Protein AF-A0A0A9X816-F1 (afdb_monomer_lite)

pLDDT: mean 76.72, std 14.73, range [33.53, 92.75]

Secondary structure (DSSP, 8-state):
-GGGGHHHHHHHHHHHHHHH---HHHHHHHHHHHHHHHHHHHTTSPPPHHHHHHTT-HHHHHHHHHHHHHHTT-PPPTTHHHHHHHHHHHHHHH-----TTHHHHSHHHHHHHHHHHHHHHHHHHHHHHHHHHHTTSSS-HHHHHHHHHHHHHHHHHHHHHHHHHH-SHHHHHHHHHHHHHHHHHGGGS---S----TT----TTHHHHHHHHTTSPP----

Structure (mmCIF, N/CA/C/O backbone):
data_AF-A0A0A9X816-F1
#
_entry.id   AF-A0A0A9X816-F1
#
loop_
_atom_site.group_PDB
_atom_site.id
_atom_site.type_symbol
_atom_site.label_atom_id
_atom_site.label_alt_id
_atom_site.label_comp_id
_atom_site.label_asym_id
_atom_site.label_entity_id
_atom_site.label_seq_id
_atom_site.pdbx_PDB_ins_code
_atom_site.Cartn_x
_atom_site.Cartn_y
_atom_site.Cartn_z
_atom_site.occupancy
_atom_site.B_iso_or_equiv
_atom_site.auth_seq_id
_atom_site.auth_comp_id
_atom_site.auth_asym_id
_atom_site.auth_atom_id
_atom_site.pdbx_PDB_model_num
ATOM 1 N N . VAL A 1 1 ? 1.008 -4.287 7.056 1.00 57.25 1 VAL A N 1
ATOM 2 C CA . VAL A 1 1 ? 2.203 -3.610 6.504 1.00 57.25 1 VAL A CA 1
ATOM 3 C C . VAL A 1 1 ? 3.016 -4.570 5.645 1.00 57.25 1 VAL A C 1
ATOM 5 O O . VAL A 1 1 ? 3.337 -4.203 4.530 1.00 57.25 1 VAL A O 1
ATOM 8 N N . SER A 1 2 ? 3.236 -5.821 6.070 1.00 63.41 2 SER A N 1
ATOM 9 C CA . SER A 1 2 ? 3.950 -6.834 5.268 1.00 63.41 2 SER A CA 1
ATOM 10 C C . SER A 1 2 ? 3.338 -7.129 3.888 1.00 63.41 2 SER A C 1
ATOM 12 O O . SER A 1 2 ? 4.075 -7.430 2.960 1.00 63.41 2 SER A O 1
ATOM 14 N N . TYR A 1 3 ? 2.020 -6.969 3.715 1.00 76.31 3 TYR A N 1
ATOM 15 C CA . TYR A 1 3 ? 1.355 -7.122 2.410 1.00 76.31 3 TYR A CA 1
ATOM 16 C C . TYR A 1 3 ? 1.831 -6.112 1.349 1.00 76.31 3 TYR A C 1
ATOM 18 O O . TYR A 1 3 ? 1.636 -6.338 0.160 1.00 76.31 3 TYR A O 1
ATOM 26 N N . LEU A 1 4 ? 2.461 -5.000 1.756 1.00 77.56 4 LEU A N 1
ATOM 27 C CA . LEU A 1 4 ? 2.972 -3.994 0.822 1.00 77.56 4 LEU A CA 1
ATOM 28 C C . LEU A 1 4 ? 4.137 -4.529 -0.017 1.00 77.56 4 LEU A C 1
ATOM 30 O O . LEU A 1 4 ? 4.297 -4.087 -1.144 1.00 77.56 4 LEU A O 1
ATOM 34 N N . PHE A 1 5 ? 4.893 -5.519 0.477 1.00 78.44 5 PHE A N 1
ATOM 35 C CA . PHE A 1 5 ? 5.960 -6.169 -0.295 1.00 78.44 5 PHE A CA 1
ATOM 36 C C . PHE A 1 5 ? 5.433 -7.010 -1.462 1.00 78.44 5 PHE A C 1
ATOM 38 O O . PHE A 1 5 ? 6.153 -7.235 -2.430 1.00 78.44 5 PHE A O 1
ATOM 45 N N . THR A 1 6 ? 4.178 -7.458 -1.407 1.00 83.25 6 THR A N 1
ATOM 46 C CA . THR A 1 6 ? 3.573 -8.253 -2.483 1.00 83.25 6 THR A CA 1
ATOM 47 C C . THR A 1 6 ? 3.359 -7.424 -3.754 1.00 83.25 6 THR A C 1
ATOM 49 O O . THR A 1 6 ? 3.400 -7.975 -4.848 1.00 83.25 6 THR A O 1
ATOM 52 N N . ILE A 1 7 ? 3.193 -6.103 -3.633 1.00 82.88 7 ILE A N 1
ATOM 53 C CA . ILE A 1 7 ? 2.965 -5.196 -4.767 1.00 82.88 7 ILE A CA 1
ATOM 54 C C . ILE A 1 7 ? 4.181 -5.093 -5.707 1.00 82.88 7 ILE A C 1
ATOM 56 O O . ILE A 1 7 ? 4.024 -5.432 -6.882 1.00 82.88 7 ILE A O 1
ATOM 60 N N . PRO A 1 8 ? 5.394 -4.720 -5.248 1.00 83.69 8 PRO A N 1
ATOM 61 C CA . PRO A 1 8 ? 6.567 -4.665 -6.122 1.00 83.69 8 PRO A CA 1
ATOM 62 C C . PRO A 1 8 ? 6.957 -6.051 -6.646 1.00 83.69 8 PRO A C 1
ATOM 64 O O . PRO A 1 8 ? 7.412 -6.167 -7.778 1.00 83.69 8 PRO A O 1
ATOM 67 N N . LEU A 1 9 ? 6.718 -7.125 -5.880 1.00 85.12 9 LEU A N 1
ATOM 68 C CA . LEU A 1 9 ? 6.889 -8.497 -6.376 1.00 85.12 9 LEU A CA 1
ATOM 69 C C . LEU A 1 9 ? 5.935 -8.800 -7.542 1.00 85.12 9 LEU A C 1
ATOM 71 O O . LEU A 1 9 ? 6.348 -9.378 -8.547 1.00 85.12 9 LEU A O 1
ATOM 75 N N . GLY A 1 10 ? 4.676 -8.368 -7.444 1.00 86.31 10 GLY A N 1
ATOM 76 C CA . GLY A 1 10 ? 3.716 -8.412 -8.546 1.00 86.31 10 GLY A CA 1
ATOM 77 C C . GLY A 1 10 ? 4.201 -7.621 -9.763 1.00 86.31 10 GLY A C 1
ATOM 78 O O . GLY A 1 10 ? 4.156 -8.112 -10.886 1.00 86.31 10 GLY A O 1
ATOM 79 N N . TYR A 1 11 ? 4.747 -6.426 -9.548 1.00 84.06 11 TYR A N 1
ATOM 80 C CA . TYR A 1 11 ? 5.248 -5.590 -10.636 1.00 84.06 11 TYR A CA 1
ATOM 81 C C . TYR A 1 11 ? 6.469 -6.214 -11.341 1.00 84.06 11 TYR A C 1
ATOM 83 O O . TYR A 1 11 ? 6.496 -6.286 -12.568 1.00 84.06 11 TYR A O 1
ATOM 91 N N . ILE A 1 12 ? 7.426 -6.772 -10.586 1.00 85.88 12 ILE A N 1
ATOM 92 C CA . ILE A 1 12 ? 8.591 -7.498 -11.129 1.00 85.88 12 ILE A CA 1
ATOM 93 C C . ILE A 1 12 ? 8.156 -8.747 -11.899 1.00 85.88 12 ILE A C 1
ATOM 95 O O . ILE A 1 12 ? 8.671 -9.013 -12.982 1.00 85.88 12 ILE A O 1
ATOM 99 N N . THR A 1 13 ? 7.213 -9.521 -11.358 1.00 86.25 13 THR A N 1
ATOM 100 C CA . THR A 1 13 ? 6.728 -10.742 -12.021 1.00 86.25 13 THR A CA 1
ATOM 101 C C . THR A 1 13 ? 5.991 -10.423 -13.317 1.00 86.25 13 THR A C 1
ATOM 103 O O . THR A 1 13 ? 6.268 -11.060 -14.330 1.00 86.25 13 THR A O 1
ATOM 106 N N . ILE A 1 14 ? 5.132 -9.398 -13.335 1.00 85.88 14 ILE A N 1
ATOM 107 C CA . ILE A 1 14 ? 4.457 -8.938 -14.558 1.00 85.88 14 ILE A CA 1
ATOM 108 C C . ILE A 1 14 ? 5.475 -8.409 -15.573 1.00 85.88 14 ILE A C 1
ATOM 110 O O . ILE A 1 14 ? 5.411 -8.795 -16.740 1.00 85.88 14 ILE A O 1
ATOM 114 N N . ALA A 1 15 ? 6.444 -7.591 -15.148 1.00 83.75 15 ALA A N 1
ATOM 115 C CA . ALA A 1 15 ? 7.511 -7.106 -16.022 1.00 83.75 15 ALA A CA 1
ATOM 116 C C . ALA A 1 15 ? 8.319 -8.274 -16.619 1.00 83.75 15 ALA A C 1
ATOM 118 O O . ALA A 1 15 ? 8.561 -8.312 -17.826 1.00 83.75 15 ALA A O 1
ATOM 119 N N . GLY A 1 16 ? 8.640 -9.282 -15.804 1.00 83.44 16 GLY A N 1
ATOM 120 C CA . GLY A 1 16 ? 9.281 -10.520 -16.238 1.00 83.44 16 GLY A CA 1
ATOM 121 C C . GLY A 1 16 ? 8.451 -11.277 -17.274 1.00 83.44 16 GLY A C 1
ATOM 122 O O . GLY A 1 16 ? 8.959 -11.577 -18.346 1.00 83.44 16 GLY A O 1
ATOM 123 N N . ILE A 1 17 ? 7.167 -11.534 -17.011 1.00 84.06 17 ILE A N 1
ATOM 124 C CA . ILE A 1 17 ? 6.257 -12.214 -17.954 1.00 84.06 17 ILE A CA 1
ATOM 125 C C . ILE A 1 17 ? 6.145 -11.430 -19.267 1.00 84.06 17 ILE A C 1
ATOM 127 O O . ILE A 1 17 ? 6.177 -12.017 -20.348 1.00 84.06 17 ILE A O 1
ATOM 131 N N . SER A 1 18 ? 6.080 -10.102 -19.185 1.00 81.38 18 SER A N 1
ATOM 132 C CA . SER A 1 18 ? 5.967 -9.226 -20.352 1.00 81.38 18 SER A CA 1
ATOM 133 C C . SER A 1 18 ? 7.220 -9.206 -21.240 1.00 81.38 18 SER A C 1
ATOM 135 O O . SER A 1 18 ? 7.121 -8.882 -22.422 1.00 81.38 18 SER A O 1
ATOM 137 N N . TYR A 1 19 ? 8.382 -9.624 -20.719 1.00 79.44 19 TYR A N 1
ATOM 138 C CA . TYR A 1 19 ? 9.584 -9.852 -21.528 1.00 79.44 19 TYR A CA 1
ATOM 139 C C . TYR A 1 19 ? 9.420 -11.057 -22.471 1.00 79.44 19 TYR A C 1
ATOM 141 O O . TYR A 1 19 ? 9.867 -11.019 -23.620 1.00 79.44 19 TYR A O 1
ATOM 149 N N . TRP A 1 20 ? 8.748 -12.113 -22.003 1.00 78.94 20 TRP A N 1
ATOM 150 C CA . TRP A 1 20 ? 8.494 -13.334 -22.775 1.00 78.94 20 TRP A CA 1
ATOM 151 C C . TRP A 1 20 ? 7.274 -13.197 -23.693 1.00 78.94 20 TRP A C 1
ATOM 153 O O . TRP A 1 20 ? 7.286 -13.693 -24.818 1.00 78.94 20 TRP A O 1
ATOM 163 N N . ILE A 1 21 ? 6.230 -12.499 -23.235 1.00 80.56 21 ILE A N 1
ATOM 164 C CA . ILE A 1 21 ? 4.955 -12.339 -23.940 1.00 80.56 21 ILE A CA 1
ATOM 165 C C . ILE A 1 21 ? 4.795 -10.885 -24.391 1.00 80.56 21 ILE A C 1
ATOM 167 O O . ILE A 1 21 ? 4.386 -10.015 -23.626 1.00 80.56 21 ILE A O 1
ATOM 171 N N . LYS A 1 22 ? 5.076 -10.629 -25.673 1.00 75.19 22 LYS A N 1
ATOM 172 C CA . LYS A 1 22 ? 5.016 -9.278 -26.266 1.00 75.19 22 LYS A CA 1
ATOM 173 C C . LYS A 1 22 ? 3.614 -8.854 -26.730 1.00 75.19 22 LYS A C 1
ATOM 175 O O . LYS A 1 22 ? 3.403 -7.693 -27.067 1.00 75.19 22 LYS A O 1
ATOM 180 N N . GLY A 1 23 ? 2.651 -9.779 -26.773 1.00 83.75 23 GLY A N 1
ATOM 181 C CA . GLY A 1 23 ? 1.266 -9.486 -27.144 1.00 83.75 23 GLY A CA 1
ATOM 182 C C . GLY A 1 23 ? 0.455 -8.977 -25.952 1.00 83.75 23 GLY A C 1
ATOM 183 O O . GLY A 1 23 ? 0.318 -9.685 -24.958 1.00 83.75 23 GLY A O 1
ATOM 184 N N . TRP A 1 24 ? -0.150 -7.790 -26.062 1.00 82.81 24 TRP A N 1
ATOM 185 C CA . TRP A 1 24 ? -0.964 -7.209 -24.981 1.00 82.81 24 TRP A CA 1
ATOM 186 C C . TRP A 1 24 ? -2.175 -8.079 -24.601 1.00 82.81 24 TRP A C 1
ATOM 188 O O . TRP A 1 24 ? -2.568 -8.115 -23.439 1.00 82.81 24 TRP A O 1
ATOM 198 N N . ARG A 1 25 ? -2.745 -8.815 -25.569 1.00 89.56 25 ARG A N 1
ATOM 199 C CA . ARG A 1 25 ? -3.869 -9.742 -25.345 1.00 89.56 25 ARG A CA 1
ATOM 200 C C . ARG A 1 25 ? -3.448 -10.957 -24.526 1.00 89.56 25 ARG A C 1
ATOM 202 O O . ARG A 1 25 ? -4.098 -11.277 -23.539 1.00 89.56 25 ARG A O 1
ATOM 209 N N . GLU A 1 26 ? -2.338 -11.581 -24.903 1.00 87.56 26 GLU A N 1
ATOM 210 C CA . GLU A 1 26 ? -1.786 -12.749 -24.208 1.00 87.56 26 GLU A CA 1
ATOM 211 C C . GLU A 1 26 ? -1.344 -12.395 -22.781 1.00 87.56 26 GLU A C 1
ATOM 213 O O . GLU A 1 26 ? -1.584 -13.149 -21.835 1.00 87.56 26 GLU A O 1
ATOM 218 N N . LEU A 1 27 ? -0.773 -11.199 -22.600 1.00 87.12 27 LEU A N 1
ATOM 219 C CA . LEU A 1 27 ? -0.432 -10.675 -21.281 1.00 87.12 27 LEU A CA 1
ATOM 220 C C . LEU A 1 27 ? -1.688 -10.491 -20.414 1.00 87.12 27 LEU A C 1
ATOM 222 O O . LEU A 1 27 ? -1.721 -10.952 -19.274 1.00 87.12 27 LEU A O 1
ATOM 226 N N . GLN A 1 28 ? -2.747 -9.890 -20.967 1.00 88.75 28 GLN A N 1
ATOM 227 C CA . GLN A 1 28 ? -4.017 -9.697 -20.261 1.00 88.75 28 GLN A CA 1
ATOM 228 C C . GLN A 1 28 ? -4.671 -11.032 -19.874 1.00 88.75 28 GLN A C 1
ATOM 230 O O . GLN A 1 28 ? -5.177 -11.166 -18.757 1.00 88.75 28 GLN A O 1
ATOM 235 N N . ILE A 1 29 ? -4.638 -12.031 -20.763 1.00 89.81 29 ILE A N 1
ATOM 236 C CA . ILE A 1 29 ? -5.149 -13.381 -20.488 1.00 89.81 29 ILE A CA 1
ATOM 237 C C . ILE A 1 29 ? -4.352 -14.024 -19.351 1.00 89.81 29 ILE A C 1
ATOM 239 O O . ILE A 1 29 ? -4.951 -14.537 -18.411 1.00 89.81 29 ILE A O 1
ATOM 243 N N . THR A 1 30 ? -3.022 -13.934 -19.381 1.00 88.44 30 THR A N 1
ATOM 244 C CA . THR A 1 30 ? -2.144 -14.501 -18.342 1.00 88.44 30 THR A CA 1
ATOM 245 C C . THR A 1 30 ? -2.411 -13.881 -16.966 1.00 88.44 30 THR A C 1
ATOM 247 O O . THR A 1 30 ? -2.529 -14.592 -15.963 1.00 88.44 30 THR A O 1
ATOM 250 N N . ILE A 1 31 ? -2.569 -12.554 -16.911 1.00 88.38 31 ILE A N 1
ATOM 251 C CA . ILE A 1 31 ? -2.897 -11.828 -15.676 1.00 88.38 31 ILE A CA 1
ATOM 252 C C . ILE A 1 31 ? -4.278 -12.246 -15.163 1.00 88.38 31 ILE A C 1
ATOM 254 O O . ILE A 1 31 ? -4.434 -12.564 -13.984 1.00 88.38 31 ILE A O 1
ATOM 258 N N . THR A 1 32 ? -5.274 -12.297 -16.049 1.00 89.44 32 THR A N 1
ATOM 259 C CA . THR A 1 32 ? -6.647 -12.670 -15.681 1.00 89.44 32 THR A CA 1
ATOM 260 C C . THR A 1 32 ? -6.717 -14.118 -15.202 1.00 89.44 32 THR A C 1
ATOM 262 O O . THR A 1 32 ? -7.370 -14.403 -14.204 1.00 89.44 32 THR A O 1
ATOM 265 N N . LEU A 1 33 ? -5.993 -15.033 -15.850 1.00 88.75 33 LEU A N 1
ATOM 266 C CA . LEU A 1 33 ? -5.924 -16.436 -15.450 1.00 88.75 33 LEU A CA 1
ATOM 267 C C . LEU A 1 33 ? -5.320 -16.586 -14.051 1.00 88.75 33 LEU A C 1
ATOM 269 O O . LEU A 1 33 ? -5.861 -17.312 -13.221 1.00 88.75 33 LEU A O 1
ATOM 273 N N . THR A 1 34 ? -4.252 -15.839 -13.762 1.00 86.44 34 THR A N 1
ATOM 274 C CA . THR A 1 34 ? -3.666 -15.782 -12.416 1.00 86.44 34 THR A CA 1
ATOM 275 C C . THR A 1 34 ? -4.677 -15.231 -11.406 1.00 86.44 34 THR A C 1
ATOM 277 O O . THR A 1 34 ? -4.789 -15.745 -10.294 1.00 86.44 34 THR A O 1
ATOM 280 N N . ALA A 1 35 ? -5.476 -14.233 -11.802 1.00 86.12 35 ALA A N 1
ATOM 281 C CA . ALA A 1 35 ? -6.503 -13.650 -10.947 1.00 86.12 35 ALA A CA 1
ATOM 282 C C . ALA A 1 35 ? -7.631 -14.644 -10.586 1.00 86.12 35 ALA A C 1
ATOM 284 O O . ALA A 1 35 ? -8.134 -14.629 -9.463 1.00 86.12 35 ALA A O 1
ATOM 285 N N . VAL A 1 36 ? -7.993 -15.546 -11.506 1.00 87.00 36 VAL A N 1
ATOM 286 C CA . VAL A 1 36 ? -9.030 -16.581 -11.310 1.00 87.00 36 VAL A CA 1
ATOM 287 C C . VAL A 1 36 ? -8.628 -17.633 -10.265 1.00 87.00 36 VAL A C 1
ATOM 289 O O . VAL A 1 36 ? -9.493 -18.271 -9.667 1.00 87.00 36 VAL A O 1
ATOM 292 N N . VAL A 1 37 ? -7.335 -17.774 -9.961 1.00 84.81 37 VAL A N 1
ATOM 293 C CA . VAL A 1 37 ? -6.864 -18.671 -8.893 1.00 84.81 37 VAL A CA 1
ATOM 294 C C . VAL A 1 37 ? -7.185 -18.115 -7.493 1.00 84.81 37 VAL A C 1
ATOM 296 O O . VAL A 1 37 ? -7.377 -18.889 -6.556 1.00 84.81 37 VAL A O 1
ATOM 299 N N . PHE A 1 38 ? -7.321 -16.792 -7.317 1.00 83.44 38 PHE A N 1
ATOM 300 C CA . PHE A 1 38 ? -7.597 -16.196 -5.997 1.00 83.44 38 PHE A CA 1
ATOM 301 C C . PHE A 1 38 ? -8.966 -16.563 -5.400 1.00 83.44 38 PHE A C 1
ATOM 303 O O . PHE A 1 38 ? -9.015 -16.874 -4.210 1.00 83.44 38 PHE A O 1
ATOM 310 N N . PRO A 1 39 ? -10.074 -16.599 -6.163 1.00 83.75 39 PRO A N 1
ATOM 311 C CA . PRO A 1 39 ? -11.335 -17.147 -5.672 1.00 83.75 39 PRO A CA 1
ATOM 312 C C . PRO A 1 39 ? -11.217 -18.587 -5.165 1.00 83.75 39 PRO A C 1
ATOM 314 O O . PRO A 1 39 ? -11.824 -18.918 -4.151 1.00 83.75 39 PRO A O 1
ATOM 317 N N . LEU A 1 40 ? -10.392 -19.429 -5.795 1.00 83.62 40 LEU A N 1
ATOM 318 C CA . LEU A 1 40 ? -10.168 -20.805 -5.329 1.00 83.62 40 LEU A CA 1
ATOM 319 C C . LEU A 1 40 ? -9.445 -20.831 -3.975 1.00 83.62 40 LEU A C 1
ATOM 321 O O . LEU A 1 40 ? -9.751 -21.658 -3.120 1.00 83.62 40 LEU A O 1
ATOM 325 N N . LEU A 1 41 ? -8.537 -19.879 -3.743 1.00 80.81 41 LEU A N 1
ATOM 326 C CA . LEU A 1 41 ? -7.871 -19.694 -2.452 1.00 80.81 41 LEU A CA 1
ATOM 327 C C . LEU A 1 41 ? -8.831 -19.208 -1.355 1.00 80.81 41 LEU A C 1
ATOM 329 O O . LEU A 1 41 ? -8.572 -19.470 -0.183 1.00 80.81 41 LEU A O 1
ATOM 333 N N . SER A 1 42 ? -9.950 -18.554 -1.691 1.00 78.31 42 SER A N 1
ATOM 334 C CA . SER A 1 42 ? -10.929 -18.108 -0.684 1.00 78.31 42 SER A CA 1
ATOM 335 C C . SER A 1 42 ? -11.546 -19.267 0.108 1.00 78.31 42 SER A C 1
ATOM 337 O O . SER A 1 42 ? -11.895 -19.087 1.268 1.00 78.31 42 SER A O 1
ATOM 339 N N . TRP A 1 43 ? -11.596 -20.474 -0.467 1.00 76.88 43 TRP A N 1
ATOM 340 C CA . TRP A 1 43 ? -12.025 -21.679 0.250 1.00 76.88 43 TRP A CA 1
ATOM 341 C C . TRP A 1 43 ? -10.994 -22.187 1.261 1.00 76.88 43 TRP A C 1
ATOM 343 O O . TRP A 1 43 ? -11.349 -22.920 2.180 1.00 76.88 43 TRP A O 1
ATOM 353 N N . LEU A 1 44 ? -9.724 -21.804 1.112 1.00 80.31 44 LEU A N 1
ATOM 354 C CA . LEU A 1 44 ? -8.645 -22.212 2.009 1.00 80.31 44 LEU A CA 1
ATOM 355 C C . LEU A 1 44 ? -8.490 -21.259 3.204 1.00 80.31 44 LEU A C 1
ATOM 357 O O . LEU A 1 44 ? -8.098 -21.687 4.291 1.00 80.31 44 LEU A O 1
ATOM 361 N N . PHE A 1 45 ? -8.784 -19.970 3.018 1.00 79.69 45 PHE A N 1
ATOM 362 C CA . PHE A 1 45 ? -8.624 -18.963 4.064 1.00 79.69 45 PHE A CA 1
ATOM 363 C C . PHE A 1 45 ? -9.885 -18.822 4.911 1.00 79.69 45 PHE A C 1
ATOM 365 O O . PHE A 1 45 ? -10.964 -18.505 4.419 1.00 79.69 45 PHE A O 1
ATOM 372 N N . LYS A 1 46 ? -9.723 -18.995 6.223 1.00 79.38 46 LYS A N 1
ATOM 373 C CA . LYS A 1 46 ? -10.779 -18.702 7.194 1.00 79.38 46 LYS A CA 1
ATOM 374 C C . LYS A 1 46 ? -11.028 -17.197 7.251 1.00 79.38 46 LYS A C 1
ATOM 376 O O . LYS A 1 46 ? -10.100 -16.392 7.139 1.00 79.38 46 LYS A O 1
ATOM 381 N N . GLU A 1 47 ? -12.288 -16.822 7.429 1.00 82.50 47 GLU A N 1
ATOM 382 C CA . GLU A 1 47 ? -12.690 -15.421 7.518 1.00 82.50 47 GLU A CA 1
ATOM 383 C C . GLU A 1 47 ? -12.071 -14.719 8.736 1.00 82.50 47 GLU A C 1
ATOM 385 O O . GLU A 1 47 ? -11.715 -15.339 9.740 1.00 82.50 47 GLU A O 1
ATOM 390 N N . SER A 1 48 ? -11.946 -13.389 8.666 1.00 85.19 48 SER A N 1
ATOM 391 C CA . SER A 1 48 ? -11.347 -12.631 9.767 1.00 85.19 48 SER A CA 1
ATOM 392 C C . SER A 1 48 ? -12.262 -12.624 11.009 1.00 85.19 48 SER A C 1
ATOM 394 O O . SER A 1 48 ? -13.453 -12.327 10.878 1.00 85.19 48 SER A O 1
ATOM 396 N N . PRO A 1 49 ? -11.728 -12.816 12.234 1.00 84.62 49 PRO A N 1
ATOM 397 C CA . PRO A 1 49 ? -12.530 -12.764 13.461 1.00 84.62 49 PRO A CA 1
ATOM 398 C C . PRO A 1 49 ? -13.290 -11.447 13.648 1.00 84.62 49 PRO A C 1
ATOM 400 O O . PRO A 1 49 ? -14.399 -11.432 14.167 1.00 84.62 49 PRO A O 1
ATOM 403 N N . ARG A 1 50 ? -12.715 -10.326 13.191 1.00 83.81 50 ARG A N 1
ATOM 404 C CA . ARG A 1 50 ? -13.363 -9.007 13.263 1.00 83.81 50 ARG A CA 1
ATOM 405 C C . ARG A 1 50 ? -14.626 -8.929 12.410 1.00 83.81 50 ARG A C 1
ATOM 407 O O . ARG A 1 50 ? -15.613 -8.366 12.865 1.00 83.81 50 ARG A O 1
ATOM 414 N N . TRP A 1 51 ? -14.593 -9.497 11.206 1.00 85.50 51 TRP A N 1
ATOM 415 C CA . TRP A 1 51 ? -15.756 -9.555 10.319 1.00 85.50 51 TRP A CA 1
ATOM 416 C C . TRP A 1 51 ? -16.878 -10.413 10.915 1.00 85.50 51 TRP A C 1
ATOM 418 O O . TRP A 1 51 ? -18.035 -9.996 10.941 1.00 85.50 51 TRP A O 1
ATOM 428 N N . LEU A 1 52 ? -16.519 -11.568 11.479 1.00 85.00 52 LEU A N 1
ATOM 429 C CA . LEU A 1 52 ? -17.467 -12.469 12.138 1.00 85.00 52 LEU A CA 1
ATOM 430 C C . LEU A 1 52 ? -18.158 -11.796 13.336 1.00 85.00 52 LEU A C 1
ATOM 432 O O . LEU A 1 52 ? -19.376 -11.888 13.474 1.00 85.00 52 LEU A O 1
ATOM 436 N N . ILE A 1 53 ? -17.413 -11.017 14.131 1.00 85.06 53 ILE A N 1
ATOM 437 C CA . ILE A 1 53 ? -17.969 -10.204 15.227 1.00 85.06 53 ILE A CA 1
ATOM 438 C C . ILE A 1 53 ? -18.978 -9.174 14.698 1.00 85.06 53 ILE A C 1
ATOM 440 O O . ILE A 1 53 ? -20.062 -9.042 15.259 1.00 85.06 53 ILE A O 1
ATOM 444 N N . THR A 1 54 ? -18.672 -8.474 13.599 1.00 81.94 54 THR A N 1
ATOM 445 C CA . THR A 1 54 ? -19.617 -7.508 13.003 1.00 81.94 54 THR A CA 1
ATOM 446 C C . THR A 1 54 ? -20.860 -8.169 12.404 1.00 81.94 54 THR A C 1
ATOM 448 O O . THR A 1 54 ? -21.929 -7.569 12.408 1.00 81.94 54 THR A O 1
ATOM 451 N N . MET A 1 55 ? -20.743 -9.420 11.949 1.00 83.38 55 MET A N 1
ATOM 452 C CA . MET A 1 55 ? -21.859 -10.242 11.465 1.00 83.38 55 MET A CA 1
ATOM 453 C C . MET A 1 55 ? -22.668 -10.904 12.596 1.00 83.38 55 MET A C 1
ATOM 455 O O . MET A 1 55 ? -23.577 -11.682 12.320 1.00 83.38 55 MET A O 1
ATOM 459 N N . LYS A 1 56 ? -22.364 -10.588 13.865 1.00 81.44 56 LYS A N 1
ATOM 460 C CA . LYS A 1 56 ? -22.976 -11.171 15.073 1.00 81.44 56 LYS A CA 1
ATOM 461 C C . LYS A 1 56 ? -22.748 -12.683 15.230 1.00 81.44 56 LYS A C 1
ATOM 463 O O . LYS A 1 56 ? -23.412 -13.319 16.045 1.00 81.44 56 LYS A O 1
ATOM 468 N N . ASP A 1 57 ? -21.770 -13.253 14.526 1.00 84.19 57 ASP A N 1
ATOM 469 C CA . ASP A 1 57 ? -21.398 -14.663 14.652 1.00 84.19 57 ASP A CA 1
ATOM 470 C C . ASP A 1 57 ? -20.217 -14.834 15.617 1.00 84.19 57 ASP A C 1
ATOM 472 O O . ASP A 1 57 ? -19.052 -14.996 15.236 1.00 84.19 57 ASP A O 1
ATOM 476 N N . GLY A 1 58 ? -20.529 -14.725 16.910 1.00 84.06 58 GLY A N 1
ATOM 477 C CA . GLY A 1 58 ? -19.534 -14.827 17.976 1.00 84.06 58 GLY A CA 1
ATOM 478 C C . GLY A 1 58 ? -18.903 -16.216 18.084 1.00 84.06 58 GLY A C 1
ATOM 479 O O . GLY A 1 58 ? -17.714 -16.319 18.387 1.00 84.06 58 GLY A O 1
ATOM 480 N N . ASP A 1 59 ? -19.663 -17.271 17.789 1.00 85.62 59 ASP A N 1
ATOM 481 C CA . ASP A 1 59 ? -19.210 -18.654 17.932 1.00 85.62 59 ASP A CA 1
ATOM 482 C C . ASP A 1 59 ? -18.159 -19.005 16.870 1.00 85.62 59 ASP A C 1
ATOM 484 O O . ASP A 1 59 ? -17.079 -19.499 17.214 1.00 85.62 59 ASP A O 1
ATOM 488 N N . ARG A 1 60 ? -18.394 -18.654 15.592 1.00 85.38 60 ARG A N 1
ATOM 489 C CA . ARG A 1 60 ? -17.367 -18.805 14.545 1.00 85.38 60 ARG A CA 1
ATOM 490 C C . ARG A 1 60 ? -16.161 -17.908 14.805 1.00 85.38 60 ARG A C 1
ATOM 492 O O . ARG A 1 60 ? -15.029 -18.341 14.592 1.00 85.38 60 ARG A O 1
ATOM 499 N N . ALA A 1 61 ? -16.363 -16.687 15.306 1.00 86.00 61 ALA A N 1
ATOM 500 C CA . ALA A 1 61 ? -15.251 -15.802 15.657 1.00 86.00 61 ALA A CA 1
ATOM 501 C C . ALA A 1 61 ? -14.343 -16.422 16.734 1.00 86.00 61 ALA A C 1
ATOM 503 O O . ALA A 1 61 ? -13.118 -16.369 16.616 1.00 86.00 61 ALA A O 1
ATOM 504 N N . LEU A 1 62 ? -14.932 -17.039 17.763 1.00 87.62 62 LEU A N 1
ATOM 505 C CA . LEU A 1 62 ? -14.203 -17.732 18.825 1.00 87.62 62 LEU A CA 1
ATOM 506 C C . LEU A 1 62 ? -13.476 -18.971 18.316 1.00 87.62 62 LEU A C 1
ATOM 508 O O . LEU A 1 62 ? -12.324 -19.178 18.694 1.00 87.62 62 LEU A O 1
ATOM 512 N N . GLN A 1 63 ? -14.105 -19.757 17.442 1.00 88.62 63 GLN A N 1
ATOM 513 C CA . GLN A 1 63 ? -13.467 -20.914 16.818 1.00 88.62 63 GLN A CA 1
ATOM 514 C C . GLN A 1 63 ? -12.211 -20.503 16.042 1.00 88.62 63 GLN A C 1
ATOM 516 O O . GLN A 1 63 ? -11.131 -21.031 16.298 1.00 88.62 63 GLN A O 1
ATOM 521 N N . VAL A 1 64 ? -12.323 -19.501 15.165 1.00 87.94 64 VAL A N 1
ATOM 522 C CA . VAL A 1 64 ? -11.179 -19.000 14.389 1.00 87.94 64 VAL A CA 1
ATOM 523 C C . VAL A 1 64 ? -10.096 -18.432 15.312 1.00 87.94 64 VAL A C 1
ATOM 525 O O . VAL A 1 64 ? -8.909 -18.663 15.093 1.00 87.94 64 VAL A O 1
ATOM 528 N N . MET A 1 65 ? -10.468 -17.718 16.380 1.00 86.19 65 MET A N 1
ATOM 529 C CA . MET A 1 65 ? -9.488 -17.210 17.345 1.00 86.19 65 MET A CA 1
ATOM 530 C C . MET A 1 65 ? -8.757 -18.326 18.096 1.00 86.19 65 MET A C 1
ATOM 532 O O . MET A 1 65 ? -7.550 -18.201 18.287 1.00 86.19 65 MET A O 1
ATOM 536 N N . ARG A 1 66 ? -9.445 -19.406 18.493 1.00 87.19 66 ARG A N 1
ATOM 537 C CA . ARG A 1 66 ? -8.826 -20.573 19.148 1.00 87.19 66 ARG A CA 1
ATOM 538 C C . ARG A 1 66 ? -7.779 -21.222 18.255 1.00 87.19 66 ARG A C 1
ATOM 540 O O . ARG A 1 66 ? -6.652 -21.411 18.691 1.00 87.19 66 ARG A O 1
ATOM 547 N N . GLU A 1 67 ? -8.102 -21.445 16.990 1.00 85.81 67 GLU A N 1
ATOM 548 C CA . GLU A 1 67 ? -7.165 -22.026 16.023 1.00 85.81 67 GLU A CA 1
ATOM 549 C C . GLU A 1 67 ? -5.954 -21.119 15.756 1.00 85.81 67 GLU A C 1
ATOM 551 O O . GLU A 1 67 ? -4.819 -21.588 15.677 1.00 85.81 67 GLU A O 1
ATOM 556 N N . ILE A 1 68 ? -6.167 -19.799 15.654 1.00 86.44 68 ILE A N 1
ATOM 557 C CA . ILE A 1 68 ? -5.071 -18.824 15.532 1.00 86.44 68 ILE A CA 1
ATOM 558 C C . ILE A 1 68 ? -4.172 -18.869 16.773 1.00 86.44 68 ILE A C 1
ATOM 560 O O . ILE A 1 68 ? -2.957 -18.693 16.673 1.00 86.44 68 ILE A O 1
ATOM 564 N N . ALA A 1 69 ? -4.751 -19.063 17.952 1.00 86.62 69 ALA A N 1
ATOM 565 C CA . ALA A 1 69 ? -4.029 -19.096 19.213 1.00 86.62 69 ALA A CA 1
ATOM 566 C C . ALA A 1 69 ? -3.230 -20.395 19.382 1.00 86.62 69 ALA A C 1
ATOM 568 O O . ALA A 1 69 ? -2.055 -20.336 19.741 1.00 86.62 69 ALA A O 1
ATOM 569 N N . GLU A 1 70 ? -3.801 -21.533 18.982 1.00 87.06 70 GLU A N 1
ATOM 570 C CA . GLU A 1 70 ? -3.100 -22.816 18.863 1.00 87.06 70 GLU A CA 1
ATOM 571 C C . GLU A 1 70 ? -1.919 -22.720 17.890 1.00 87.06 70 GLU A C 1
ATOM 573 O O . GLU A 1 70 ? -0.797 -23.095 18.236 1.00 87.06 70 GLU A O 1
ATOM 578 N N . PHE A 1 71 ? -2.129 -22.131 16.707 1.00 86.06 71 PHE A N 1
ATOM 579 C CA . PHE A 1 71 ? -1.064 -21.920 15.723 1.00 86.06 71 PHE A CA 1
ATOM 580 C C . PHE A 1 71 ? 0.058 -21.020 16.266 1.00 86.06 71 PHE A C 1
ATOM 582 O O . PHE A 1 71 ? 1.241 -21.287 16.057 1.00 86.06 71 PHE A O 1
ATOM 589 N N . ASN A 1 72 ? -0.307 -19.976 17.014 1.00 87.81 72 ASN A N 1
ATOM 590 C CA . ASN A 1 72 ? 0.636 -19.056 17.650 1.00 87.81 72 ASN A CA 1
ATOM 591 C C . ASN A 1 72 ? 1.178 -19.556 19.002 1.00 87.81 72 ASN A C 1
ATOM 593 O O . ASN A 1 72 ? 1.929 -18.821 19.647 1.00 87.81 72 ASN A O 1
ATOM 597 N N . LYS A 1 73 ? 0.816 -20.774 19.440 1.00 88.62 73 LYS A N 1
ATOM 598 C CA . LYS A 1 73 ? 1.184 -21.363 20.742 1.00 88.62 73 LYS A CA 1
ATOM 599 C C . LYS A 1 73 ? 0.923 -20.426 21.926 1.00 88.62 73 LYS A C 1
ATOM 601 O O . LYS A 1 73 ? 1.741 -20.314 22.839 1.00 88.62 73 LYS A O 1
ATOM 606 N N . LYS A 1 74 ? -0.195 -19.707 21.884 1.00 85.38 74 LYS A N 1
ATOM 607 C CA . LYS A 1 74 ? -0.611 -18.766 22.921 1.00 85.38 74 LYS A CA 1
ATOM 608 C C . LYS A 1 74 ? -2.016 -19.124 23.373 1.00 85.38 74 LYS A C 1
ATOM 610 O O . LYS A 1 74 ? -2.861 -19.400 22.535 1.00 85.38 74 LYS A O 1
ATOM 615 N N . ASP A 1 75 ? -2.279 -19.075 24.671 1.00 82.50 75 ASP A N 1
ATOM 616 C CA . ASP A 1 75 ? -3.617 -19.362 25.179 1.00 82.50 75 ASP A CA 1
ATOM 617 C C . ASP A 1 75 ? -4.578 -18.199 24.924 1.00 82.50 75 ASP A C 1
ATOM 619 O O . ASP A 1 75 ? -4.209 -17.018 25.004 1.00 82.50 75 ASP A O 1
ATOM 623 N N . LEU A 1 76 ? -5.837 -18.537 24.632 1.00 78.31 76 LEU A N 1
ATOM 624 C CA . LEU A 1 76 ? -6.899 -17.540 24.606 1.00 78.31 76 LEU A CA 1
ATOM 625 C C . LEU A 1 76 ? -7.141 -17.006 26.023 1.00 78.31 76 LEU A C 1
ATOM 627 O O . LEU A 1 76 ? -7.146 -17.783 26.980 1.00 78.31 76 LEU A O 1
ATOM 631 N N . PRO A 1 77 ? -7.424 -15.701 26.174 1.00 80.12 77 PRO A N 1
ATOM 632 C CA . PRO A 1 77 ? -7.892 -15.167 27.441 1.00 80.12 77 PRO A CA 1
ATOM 633 C C . PRO A 1 77 ? -9.132 -15.946 27.919 1.00 80.12 77 PRO A C 1
ATOM 635 O O . PRO A 1 77 ? -10.054 -16.144 27.121 1.00 80.12 77 PRO A O 1
ATOM 638 N N . PRO A 1 78 ? -9.231 -16.326 29.207 1.00 75.12 78 PRO A N 1
ATOM 639 C CA . PRO A 1 78 ? -10.395 -17.046 29.744 1.00 75.12 78 PRO A CA 1
ATOM 640 C C . PRO A 1 78 ? -11.721 -16.285 29.580 1.00 75.12 78 PRO A C 1
ATOM 642 O O . PRO A 1 78 ? -12.803 -16.852 29.681 1.00 75.12 78 PRO A O 1
ATOM 645 N N . ASN A 1 79 ? -11.642 -14.974 29.351 1.00 81.62 79 ASN A N 1
ATOM 646 C CA . ASN A 1 79 ? -12.762 -14.067 29.137 1.00 81.62 79 ASN A CA 1
ATOM 647 C C . ASN A 1 79 ? -13.024 -13.745 27.655 1.00 81.62 79 ASN A C 1
ATOM 649 O O . ASN A 1 79 ? -13.820 -12.847 27.385 1.00 81.62 79 ASN A O 1
ATOM 653 N N . ALA A 1 80 ? -12.401 -14.442 26.699 1.00 79.31 80 ALA A N 1
ATOM 654 C CA . ALA A 1 80 ? -12.584 -14.182 25.270 1.00 79.31 80 ALA A CA 1
ATOM 655 C C . ALA A 1 80 ? -14.062 -14.230 24.845 1.00 79.31 80 ALA A C 1
ATOM 657 O O . ALA A 1 80 ? -14.515 -13.341 24.128 1.00 79.31 80 ALA A O 1
ATOM 658 N N . ASP A 1 81 ? -14.840 -15.180 25.371 1.00 82.50 81 ASP A N 1
ATOM 659 C CA . ASP A 1 81 ? -16.275 -15.291 25.078 1.00 82.50 81 ASP A CA 1
ATOM 660 C C . ASP A 1 81 ? -17.056 -14.051 25.548 1.00 82.50 81 ASP A C 1
ATOM 662 O O . ASP A 1 81 ? -17.964 -13.573 24.867 1.00 82.50 81 ASP A O 1
ATOM 666 N N . LYS A 1 82 ? -16.680 -13.489 26.706 1.00 82.69 82 LYS A N 1
ATOM 667 C CA . LYS A 1 82 ? -17.288 -12.262 27.243 1.00 82.69 82 LYS A CA 1
ATOM 668 C C . LYS A 1 82 ? -16.890 -11.040 26.421 1.00 82.69 82 LYS A C 1
ATOM 670 O O . LYS A 1 82 ? -17.741 -10.201 26.162 1.00 82.69 82 LYS A O 1
ATOM 675 N N . LEU A 1 83 ? -15.633 -10.962 25.983 1.00 82.62 83 LEU A N 1
ATOM 676 C CA . LEU A 1 83 ? -15.127 -9.861 25.158 1.00 82.62 83 LEU A CA 1
ATOM 677 C C . LEU A 1 83 ? -15.771 -9.843 23.768 1.00 82.62 83 LEU A C 1
ATOM 679 O O . LEU A 1 83 ? -16.110 -8.776 23.268 1.00 82.62 83 LEU A O 1
ATOM 683 N N . VAL A 1 84 ? -15.982 -11.014 23.162 1.00 83.00 84 VAL A N 1
ATOM 684 C CA . VAL A 1 84 ? -16.695 -11.136 21.882 1.00 83.00 84 VAL A CA 1
ATOM 685 C C . VAL A 1 84 ? -18.149 -10.711 22.037 1.00 83.00 84 VAL A C 1
ATOM 687 O O . VAL A 1 84 ? -18.628 -9.891 21.260 1.00 83.00 84 VAL A O 1
ATOM 690 N N . LYS A 1 85 ? -18.840 -11.205 23.071 1.00 83.25 85 LYS A N 1
ATOM 691 C CA . LYS A 1 85 ? -20.225 -10.805 23.353 1.00 83.25 85 LYS A CA 1
ATOM 692 C C . LYS A 1 85 ? -20.341 -9.308 23.632 1.00 83.25 85 LYS A C 1
ATOM 694 O O . LYS A 1 85 ? -21.236 -8.669 23.094 1.00 83.25 85 LYS A O 1
ATOM 699 N N . GLN A 1 86 ? -19.410 -8.742 24.396 1.00 83.06 86 GLN A N 1
ATOM 700 C CA . GLN A 1 86 ? -19.352 -7.305 24.644 1.00 83.06 86 GLN A CA 1
ATOM 701 C C . GLN A 1 86 ? -19.128 -6.519 23.347 1.00 83.06 86 GLN A C 1
ATOM 703 O O . GLN A 1 86 ? -19.855 -5.570 23.096 1.00 83.06 86 GLN A O 1
ATOM 708 N N . ALA A 1 87 ? -18.209 -6.945 22.477 1.00 81.19 87 ALA A N 1
ATOM 709 C CA . ALA A 1 87 ? -17.972 -6.281 21.194 1.00 81.19 87 ALA A CA 1
ATOM 710 C C . ALA A 1 87 ? -19.201 -6.315 20.263 1.00 81.19 87 ALA A C 1
ATOM 712 O O . ALA A 1 87 ? -19.450 -5.350 19.542 1.00 81.19 87 ALA A O 1
ATOM 713 N N . ILE A 1 88 ? -19.984 -7.399 20.296 1.00 82.12 88 ILE A N 1
ATOM 714 C CA . ILE A 1 88 ? -21.253 -7.505 19.560 1.00 82.12 88 ILE A CA 1
ATOM 715 C C . ILE A 1 88 ? -22.302 -6.544 20.145 1.00 82.12 88 ILE A C 1
ATOM 717 O O . ILE A 1 88 ? -22.990 -5.857 19.392 1.00 82.12 88 ILE A O 1
ATOM 721 N N . MET A 1 89 ? -22.413 -6.469 21.476 1.00 78.44 89 MET A N 1
ATOM 722 C CA . MET A 1 89 ? -23.376 -5.600 22.170 1.00 78.44 89 MET A CA 1
ATOM 723 C C . MET A 1 89 ? -23.033 -4.107 22.050 1.00 78.44 89 MET A C 1
ATOM 725 O O . MET A 1 89 ? -23.924 -3.288 21.832 1.00 78.44 89 MET A O 1
ATOM 729 N N . ASP A 1 90 ? -21.753 -3.748 22.152 1.00 76.12 90 ASP A N 1
ATOM 730 C CA . ASP A 1 90 ? -21.267 -2.374 21.979 1.00 76.12 90 ASP A CA 1
ATOM 731 C C . ASP A 1 90 ? -21.474 -1.898 20.532 1.00 76.12 90 ASP A C 1
ATOM 733 O O . ASP A 1 90 ? -21.803 -0.735 20.299 1.00 76.12 90 ASP A O 1
ATOM 737 N N . GLY A 1 91 ? -21.359 -2.810 19.558 1.00 66.38 91 GLY A N 1
ATOM 738 C CA . GLY A 1 91 ? -21.691 -2.538 18.160 1.00 66.38 91 GLY A CA 1
ATOM 739 C C . GLY A 1 91 ? -23.160 -2.153 17.944 1.00 66.38 91 GLY A C 1
ATOM 740 O O . GLY A 1 91 ? -23.433 -1.265 17.145 1.00 66.38 91 GLY A O 1
ATOM 741 N N . ASP A 1 92 ? -24.096 -2.760 18.680 1.00 64.31 92 ASP A N 1
ATOM 742 C CA . ASP A 1 92 ? -25.542 -2.489 18.567 1.00 64.31 92 ASP A CA 1
ATOM 743 C C . ASP A 1 92 ? -25.945 -1.180 19.265 1.00 64.31 92 ASP A C 1
ATOM 745 O O . ASP A 1 92 ? -26.777 -0.424 18.768 1.00 64.31 92 ASP A O 1
ATOM 749 N N . ASN A 1 93 ? -25.336 -0.887 20.418 1.00 59.34 93 ASN A N 1
ATOM 750 C CA . ASN A 1 93 ? -25.704 0.275 21.228 1.00 59.34 93 ASN A CA 1
ATOM 751 C C . ASN A 1 93 ? -25.081 1.589 20.737 1.00 59.34 93 ASN A C 1
ATOM 753 O O . ASN A 1 93 ? -25.540 2.656 21.150 1.00 59.34 93 ASN A O 1
ATOM 757 N N . HIS A 1 94 ? -24.001 1.552 19.946 1.00 54.34 94 HIS A N 1
ATOM 758 C CA . HIS A 1 94 ? -23.226 2.752 19.584 1.00 54.34 94 HIS A CA 1
ATOM 759 C C . HIS A 1 94 ? -23.039 2.980 18.077 1.00 54.34 94 HIS A C 1
ATOM 761 O O . HIS A 1 94 ? -22.542 4.042 17.701 1.00 54.34 94 HIS A O 1
ATOM 767 N N . ALA A 1 95 ? -23.449 2.056 17.201 1.00 56.66 95 ALA A N 1
ATOM 768 C CA . ALA A 1 95 ? -23.367 2.261 15.755 1.00 56.66 95 ALA A CA 1
ATOM 769 C C . ALA A 1 95 ? -24.771 2.405 15.138 1.00 56.66 95 ALA A C 1
ATOM 771 O O . ALA A 1 95 ? -25.363 1.407 14.725 1.00 56.66 95 ALA A O 1
ATOM 772 N N . PRO A 1 96 ? -25.325 3.631 15.017 1.00 59.25 96 PRO A N 1
ATOM 773 C CA . PRO A 1 96 ? -26.410 3.853 14.063 1.00 59.25 96 PRO A CA 1
ATOM 774 C C . PRO A 1 96 ? -25.942 3.391 12.677 1.00 59.25 96 PRO A C 1
ATOM 776 O O . PRO A 1 96 ? -24.744 3.422 12.397 1.00 59.25 96 PRO A O 1
ATOM 779 N N . ALA A 1 97 ? -26.863 2.952 11.816 1.00 62.88 97 ALA A N 1
ATOM 780 C CA . ALA A 1 97 ? -26.542 2.554 10.446 1.00 62.88 97 ALA A CA 1
ATOM 781 C C . ALA A 1 97 ? -25.797 3.698 9.734 1.00 62.88 97 ALA A C 1
ATOM 783 O O . ALA A 1 97 ? -26.415 4.659 9.280 1.00 62.88 97 ALA A O 1
ATOM 784 N N . VAL A 1 98 ? -24.462 3.613 9.705 1.00 66.75 98 VAL A N 1
ATOM 785 C CA . VAL A 1 98 ? -23.598 4.711 9.272 1.00 66.75 98 VAL A CA 1
ATOM 786 C C . VAL A 1 98 ? -23.786 4.886 7.775 1.00 66.75 98 VAL A C 1
ATOM 788 O O . VAL A 1 98 ? -23.373 4.045 6.974 1.00 66.75 98 VAL A O 1
ATOM 791 N N . GLY A 1 99 ? -24.440 5.977 7.389 1.00 74.31 99 GLY A N 1
ATOM 792 C CA . GLY A 1 99 ? -24.637 6.319 5.990 1.00 74.31 99 GLY A CA 1
ATOM 793 C C . GLY A 1 99 ? -23.439 7.081 5.429 1.00 74.31 99 GLY A C 1
ATOM 794 O O . GLY A 1 99 ? -22.715 7.760 6.155 1.00 74.31 99 GLY A O 1
ATOM 795 N N . LEU A 1 100 ? -23.281 7.094 4.100 1.00 74.12 100 LEU A N 1
ATOM 796 C CA . LEU A 1 100 ? -22.307 7.981 3.436 1.00 74.12 100 LEU A CA 1
ATOM 797 C C . LEU A 1 100 ? -22.522 9.464 3.798 1.00 74.12 100 LEU A C 1
ATOM 799 O O . LEU A 1 100 ? -21.578 10.251 3.783 1.00 74.12 100 LEU A O 1
ATOM 803 N N . LYS A 1 101 ? -23.756 9.847 4.157 1.00 76.25 101 LYS A N 1
ATOM 804 C CA . LYS A 1 101 ? -24.099 11.204 4.609 1.00 76.25 101 LYS A CA 1
ATOM 805 C C . LYS A 1 101 ? -23.502 11.550 5.978 1.00 76.25 101 LYS A C 1
ATOM 807 O O . LYS A 1 101 ? -23.157 12.711 6.196 1.00 76.25 101 LYS A O 1
ATOM 812 N N . ASP A 1 102 ? -23.288 10.571 6.856 1.00 73.81 102 ASP A N 1
ATOM 813 C CA . ASP A 1 102 ? -22.711 10.814 8.186 1.00 73.81 102 ASP A CA 1
ATOM 814 C C . ASP A 1 102 ? -21.231 11.194 8.125 1.00 73.81 102 ASP A C 1
ATOM 816 O O . ASP A 1 102 ? -20.730 11.908 8.996 1.00 73.81 102 ASP A O 1
ATOM 820 N N . LEU A 1 103 ? -20.554 10.830 7.032 1.00 72.62 103 LEU A N 1
ATOM 821 C CA . LEU A 1 103 ? -19.189 11.264 6.746 1.00 72.62 103 LEU A CA 1
ATOM 822 C C . LEU A 1 103 ? -19.084 12.792 6.581 1.00 72.62 103 LEU A C 1
ATOM 824 O O . LEU A 1 103 ? -18.048 13.385 6.890 1.00 72.62 103 LEU A O 1
ATOM 828 N N . PHE A 1 104 ? -20.159 13.437 6.116 1.00 75.81 104 PHE A N 1
ATOM 829 C CA . PHE A 1 104 ? -20.221 14.884 5.901 1.00 75.81 104 PHE A CA 1
ATOM 830 C C . PHE A 1 104 ? -20.863 15.645 7.068 1.00 75.81 104 PHE A C 1
ATOM 832 O O . PHE A 1 104 ? -20.549 16.828 7.252 1.00 75.81 104 PHE A O 1
ATOM 839 N N . ASN A 1 105 ? -21.698 14.981 7.875 1.00 77.38 105 ASN A N 1
ATOM 840 C CA . ASN A 1 105 ? -22.386 15.592 9.016 1.00 77.38 105 ASN A CA 1
ATOM 841 C C . ASN A 1 105 ? -21.397 16.116 10.067 1.00 77.38 105 ASN A C 1
ATOM 843 O O . ASN A 1 105 ? -21.435 17.297 10.420 1.00 77.38 105 ASN A O 1
ATOM 847 N N . THR A 1 106 ? -20.451 15.289 10.516 1.00 83.31 106 THR A N 1
ATOM 848 C CA . THR A 1 106 ? -19.533 15.683 11.595 1.00 83.31 106 THR A CA 1
ATOM 849 C C . THR A 1 106 ? -18.344 16.487 11.045 1.00 83.31 106 THR A C 1
ATOM 851 O O . THR A 1 106 ? -17.619 15.997 10.174 1.00 83.31 106 THR A O 1
ATOM 854 N N . PRO A 1 107 ? -18.076 17.713 11.543 1.00 80.50 107 PRO A N 1
ATOM 855 C CA . PRO A 1 107 ? -17.026 18.581 11.000 1.00 80.50 107 PRO A CA 1
ATOM 856 C C . PRO A 1 107 ? -15.614 17.992 11.145 1.00 80.50 107 PRO A C 1
ATOM 858 O O . PRO A 1 107 ? -14.755 18.247 10.302 1.00 80.50 107 PRO A O 1
ATOM 861 N N . GLU A 1 108 ? -15.364 17.184 12.176 1.00 84.31 108 GLU A N 1
ATOM 862 C CA . GLU A 1 108 ? -14.078 16.506 12.377 1.00 84.31 108 GLU A CA 1
ATOM 863 C C . GLU A 1 108 ? -13.845 15.393 11.350 1.00 84.31 108 GLU A C 1
ATOM 865 O O . GLU A 1 108 ? -12.809 15.368 10.683 1.00 84.31 108 GLU A O 1
ATOM 870 N N . ILE A 1 109 ? -14.840 14.521 11.153 1.00 84.44 109 ILE A N 1
ATOM 871 C CA . ILE A 1 109 ? -14.782 13.422 10.179 1.00 84.44 109 ILE A CA 1
ATOM 872 C C . ILE A 1 109 ? -14.679 13.975 8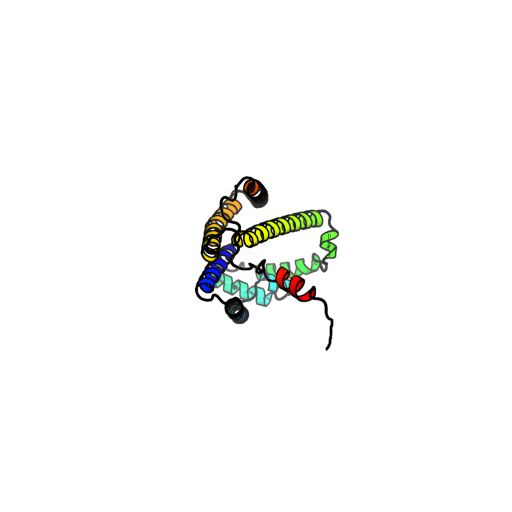.755 1.00 84.44 109 ILE A C 1
ATOM 874 O O . ILE A 1 109 ? -13.901 13.461 7.950 1.00 84.44 109 ILE A O 1
ATOM 878 N N . ARG A 1 110 ? -15.376 15.078 8.461 1.00 85.38 110 ARG A N 1
ATOM 879 C CA . ARG A 1 110 ? -15.293 15.773 7.172 1.00 85.38 110 ARG A CA 1
ATOM 880 C C . ARG A 1 110 ? -13.882 16.273 6.877 1.00 85.38 110 ARG A C 1
ATOM 882 O O . ARG A 1 110 ? -13.377 16.042 5.781 1.00 85.38 110 ARG A O 1
ATOM 889 N N . LYS A 1 111 ? -13.224 16.919 7.849 1.00 87.69 111 LYS A N 1
ATOM 890 C CA . LYS A 1 111 ? -11.833 17.386 7.702 1.00 87.69 111 LYS A CA 1
ATOM 891 C C . LYS A 1 111 ? -10.886 16.217 7.442 1.00 87.69 111 LYS A C 1
ATOM 893 O O . LYS A 1 111 ? -10.089 16.278 6.511 1.00 87.69 111 LYS A O 1
ATOM 898 N N . VAL A 1 112 ? -10.996 15.144 8.226 1.00 87.44 112 VAL A N 1
ATOM 899 C CA . VAL A 1 112 ? -10.147 13.952 8.063 1.00 87.44 112 VAL A CA 1
ATOM 900 C C . VAL A 1 112 ? -10.372 13.295 6.702 1.00 87.44 112 VAL A C 1
ATOM 902 O O . VAL A 1 112 ? -9.404 12.965 6.021 1.00 87.44 112 VAL A O 1
ATOM 905 N N . SER A 1 113 ? -11.628 13.156 6.278 1.00 88.56 113 SER A N 1
ATOM 906 C CA . SER A 1 113 ? -11.984 12.552 4.992 1.00 88.56 113 SER A CA 1
ATOM 907 C C . SER A 1 113 ? -11.470 13.390 3.825 1.00 88.56 113 SER A C 1
ATOM 909 O O . SER A 1 113 ? -10.825 12.856 2.932 1.00 88.56 113 SER A O 1
ATOM 911 N N . PHE A 1 114 ? -11.663 14.711 3.855 1.00 89.62 114 PHE A N 1
ATOM 912 C CA . PHE A 1 114 ? -11.184 15.608 2.800 1.00 89.62 114 PHE A CA 1
ATOM 913 C C . PHE A 1 114 ? -9.656 15.604 2.668 1.00 89.62 114 PHE A C 1
ATOM 915 O O . PHE A 1 114 ? -9.131 15.529 1.555 1.00 89.62 114 PHE A O 1
ATOM 922 N N . VAL A 1 115 ? -8.938 15.625 3.796 1.00 89.25 115 VAL A N 1
ATOM 923 C CA . VAL A 1 115 ? -7.472 15.511 3.809 1.00 89.25 115 VAL A CA 1
ATOM 924 C C . VAL A 1 115 ? -7.039 14.155 3.254 1.00 89.25 115 VAL A C 1
ATOM 926 O O . VAL A 1 115 ? -6.150 14.097 2.411 1.00 89.25 115 VAL A O 1
ATOM 929 N N . MET A 1 116 ? -7.694 13.069 3.671 1.00 88.50 116 MET A N 1
ATOM 930 C CA . MET A 1 116 ? -7.407 11.725 3.174 1.00 88.50 116 MET A CA 1
ATOM 931 C C . MET A 1 116 ? -7.606 11.642 1.654 1.00 88.50 116 MET A C 1
ATOM 933 O O . MET A 1 116 ? -6.696 11.214 0.949 1.00 88.50 116 MET A O 1
ATOM 937 N N . TYR A 1 117 ? -8.746 12.104 1.132 1.00 90.38 117 TYR A N 1
ATOM 938 C CA . TYR A 1 117 ? -9.017 12.105 -0.308 1.00 90.38 117 TYR A CA 1
ATOM 939 C C . TYR A 1 117 ? -8.032 12.973 -1.090 1.00 90.38 117 TYR A C 1
ATOM 941 O O . TYR A 1 117 ? -7.560 12.544 -2.137 1.00 90.38 117 TYR A O 1
ATOM 949 N N . SER A 1 118 ? -7.668 14.148 -0.571 1.00 90.38 118 SER A N 1
ATOM 950 C CA . SER A 1 118 ? -6.664 15.016 -1.200 1.00 90.38 118 SER A CA 1
ATOM 951 C C . SER A 1 118 ? -5.296 14.331 -1.301 1.00 90.38 118 SER A C 1
ATOM 953 O O . SER A 1 118 ? -4.643 14.391 -2.345 1.00 90.38 118 SER A O 1
ATOM 955 N N . ILE A 1 119 ? -4.872 13.632 -0.239 1.00 89.19 119 ILE A N 1
ATOM 956 C CA . ILE A 1 119 ? -3.618 12.864 -0.232 1.00 89.19 119 ILE A CA 1
ATOM 957 C C . ILE A 1 119 ? -3.681 11.741 -1.269 1.00 89.19 119 ILE A C 1
ATOM 959 O O . ILE A 1 119 ? -2.782 11.635 -2.098 1.00 89.19 119 ILE A O 1
ATOM 963 N N . TRP A 1 120 ? -4.746 10.936 -1.267 1.00 91.12 120 TRP A N 1
ATOM 964 C CA . TRP A 1 120 ? -4.913 9.857 -2.243 1.00 91.12 120 TRP A CA 1
ATOM 965 C C . TRP A 1 120 ? -4.930 10.372 -3.679 1.00 91.12 120 TRP A C 1
ATOM 967 O O . TRP A 1 120 ? -4.241 9.813 -4.527 1.00 91.12 120 TRP A O 1
ATOM 977 N N . PHE A 1 121 ? -5.662 11.454 -3.945 1.00 92.75 121 PHE A N 1
ATOM 978 C CA . PHE A 1 121 ? -5.694 12.095 -5.255 1.00 92.75 121 PHE A CA 1
ATOM 979 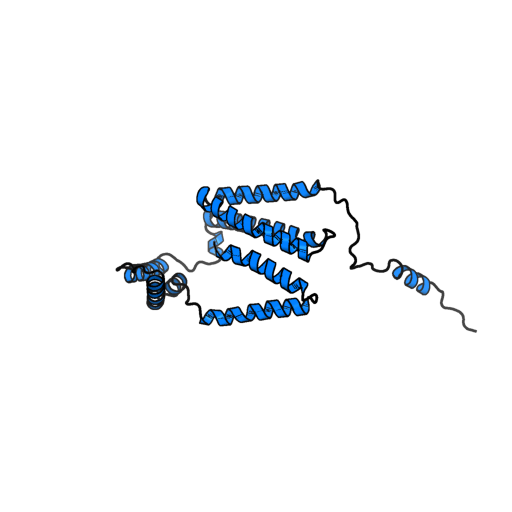C C . PHE A 1 121 ? -4.290 12.498 -5.712 1.00 92.75 121 PHE A C 1
ATOM 981 O O . PHE A 1 121 ? -3.886 12.160 -6.820 1.00 92.75 121 PHE A O 1
ATOM 988 N N . THR A 1 122 ? -3.525 13.152 -4.835 1.00 90.19 122 THR A N 1
ATOM 989 C CA . THR A 1 122 ? -2.153 13.587 -5.132 1.00 90.19 122 THR A CA 1
ATOM 990 C C . THR A 1 122 ? -1.247 12.396 -5.433 1.00 90.19 122 THR A C 1
ATOM 992 O O . THR A 1 122 ? -0.518 12.410 -6.422 1.00 90.19 122 THR A O 1
ATOM 995 N N . VAL A 1 123 ? -1.321 11.339 -4.619 1.00 88.88 123 VAL A N 1
ATOM 996 C CA . VAL A 1 123 ? -0.524 10.118 -4.803 1.00 88.88 123 VAL A CA 1
ATOM 997 C C . VAL A 1 123 ? -0.852 9.442 -6.134 1.00 88.88 123 VAL A C 1
ATOM 999 O O . VAL A 1 123 ? 0.067 9.128 -6.886 1.00 88.88 123 VAL A O 1
ATOM 1002 N N . TYR A 1 124 ? -2.134 9.266 -6.467 1.00 90.50 124 TYR A N 1
ATOM 1003 C CA . TYR A 1 124 ? -2.532 8.681 -7.750 1.00 90.50 124 TYR A CA 1
ATOM 1004 C C . TYR A 1 124 ? -2.119 9.553 -8.931 1.00 90.50 124 TYR A C 1
ATOM 1006 O O . TYR A 1 124 ? -1.622 9.033 -9.925 1.00 90.50 124 TYR A O 1
ATOM 1014 N N . PHE A 1 125 ? -2.298 10.869 -8.825 1.00 89.31 125 PHE A N 1
ATOM 1015 C CA . PHE A 1 125 ? -1.934 11.796 -9.887 1.00 89.31 125 PHE A CA 1
ATOM 1016 C C . PHE A 1 125 ? -0.434 11.736 -10.195 1.00 89.31 125 PHE A C 1
ATOM 1018 O O . PHE A 1 125 ? -0.052 11.581 -11.353 1.00 89.31 125 PHE A O 1
ATOM 1025 N N . VAL A 1 126 ? 0.415 11.780 -9.163 1.00 88.62 126 VAL A N 1
ATOM 1026 C CA . VAL A 1 126 ? 1.872 11.649 -9.319 1.00 88.62 126 VAL A CA 1
ATOM 1027 C C . VAL A 1 126 ? 2.246 10.263 -9.845 1.00 88.62 126 VAL A C 1
ATOM 1029 O O . VAL A 1 126 ? 3.050 10.169 -10.767 1.00 88.62 126 VAL A O 1
AT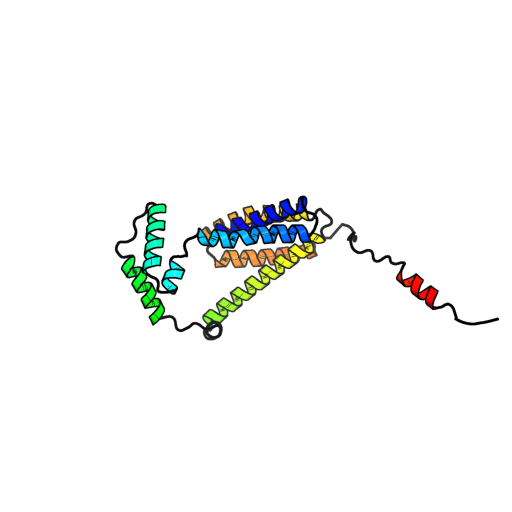OM 1032 N N . TYR A 1 127 ? 1.640 9.192 -9.325 1.00 86.06 127 TYR A N 1
ATOM 1033 C CA . TYR A 1 127 ? 1.917 7.823 -9.768 1.00 86.06 127 TYR A CA 1
ATOM 1034 C C . TYR A 1 127 ? 1.610 7.621 -11.256 1.00 86.06 127 TYR A C 1
ATOM 1036 O O . TYR A 1 127 ? 2.490 7.228 -12.019 1.00 86.06 127 TYR A O 1
ATOM 1044 N N . TYR A 1 128 ? 0.391 7.947 -11.698 1.00 86.00 128 TYR A N 1
ATOM 1045 C CA . TYR A 1 128 ? 0.026 7.832 -13.111 1.00 86.00 128 TYR A CA 1
ATOM 1046 C C . TYR A 1 128 ? 0.821 8.805 -13.984 1.00 86.00 128 TYR A C 1
ATOM 1048 O O . TYR A 1 128 ? 1.212 8.445 -15.092 1.00 86.00 128 TYR A O 1
ATOM 1056 N N . GLY A 1 129 ? 1.118 10.006 -13.480 1.00 85.50 129 GLY A N 1
ATOM 1057 C CA . GLY A 1 129 ? 1.998 10.958 -14.152 1.00 85.50 129 GLY A CA 1
ATOM 1058 C C . GLY A 1 129 ? 3.386 10.373 -14.423 1.00 85.50 129 GLY A C 1
ATOM 1059 O O . GLY A 1 129 ? 3.888 10.493 -15.537 1.00 85.50 129 GLY A O 1
ATOM 1060 N N . LEU A 1 130 ? 3.986 9.689 -13.449 1.00 81.94 130 LEU A N 1
ATOM 1061 C CA . LEU A 1 130 ? 5.277 9.021 -13.615 1.00 81.94 130 LEU A CA 1
ATOM 1062 C C . LEU A 1 130 ? 5.169 7.839 -14.582 1.00 81.94 130 LEU A C 1
ATOM 1064 O O . LEU A 1 130 ? 5.870 7.821 -15.589 1.00 81.94 130 LEU A O 1
ATOM 1068 N N . VAL A 1 131 ? 4.246 6.903 -14.341 1.00 80.25 131 VAL A N 1
ATOM 1069 C CA . VAL A 1 131 ? 4.091 5.680 -15.151 1.00 80.25 131 VAL A CA 1
ATOM 1070 C C . VAL A 1 131 ? 3.847 5.993 -16.630 1.00 80.25 131 VAL A C 1
ATOM 1072 O O . VAL A 1 131 ? 4.448 5.367 -17.501 1.00 80.25 131 VAL A O 1
ATOM 1075 N N . LEU A 1 132 ? 3.018 6.993 -16.942 1.00 80.69 132 LEU A N 1
ATOM 1076 C CA . LEU A 1 132 ? 2.753 7.379 -18.331 1.00 80.69 132 LEU A CA 1
ATOM 1077 C C . LEU A 1 132 ? 3.971 8.031 -19.002 1.00 80.69 132 LEU A C 1
ATOM 1079 O O . LEU A 1 132 ? 4.169 7.858 -20.206 1.00 80.69 132 LEU A O 1
ATOM 1083 N N . ASN A 1 133 ? 4.802 8.756 -18.249 1.00 78.94 133 ASN A N 1
ATOM 1084 C CA . ASN A 1 133 ? 5.998 9.404 -18.791 1.00 78.94 133 ASN A CA 1
ATOM 1085 C C . ASN A 1 133 ? 7.225 8.484 -18.858 1.00 78.94 133 ASN A C 1
ATOM 1087 O O . ASN A 1 133 ? 8.100 8.756 -19.676 1.00 78.94 133 ASN A O 1
ATOM 1091 N N . VAL A 1 134 ? 7.270 7.376 -18.105 1.00 74.38 134 VAL A N 1
ATOM 1092 C CA . VAL A 1 134 ? 8.328 6.349 -18.231 1.00 74.38 134 VAL A CA 1
ATOM 1093 C C . VAL A 1 134 ? 8.425 5.829 -19.670 1.00 74.38 134 VAL A C 1
ATOM 1095 O O . VAL A 1 134 ? 9.518 5.604 -20.170 1.00 74.38 134 VAL A O 1
ATOM 1098 N N . SER A 1 135 ? 7.300 5.738 -20.390 1.00 67.19 135 SER A N 1
ATOM 1099 C CA . SER A 1 135 ? 7.284 5.323 -21.804 1.00 67.19 135 SER A CA 1
ATOM 1100 C C . SER A 1 135 ? 7.982 6.289 -22.774 1.00 67.19 135 SER A C 1
ATOM 1102 O O . SER A 1 135 ? 8.259 5.915 -23.911 1.00 67.19 135 SER A O 1
ATOM 1104 N N . LYS A 1 136 ? 8.239 7.535 -22.356 1.00 68.19 136 LYS A N 1
ATOM 1105 C CA . LYS A 1 136 ? 8.873 8.569 -23.189 1.00 68.19 136 LYS A CA 1
ATOM 1106 C C . LYS A 1 136 ? 10.384 8.628 -23.018 1.00 68.19 136 LYS A C 1
ATOM 1108 O O . LYS A 1 136 ? 11.053 9.285 -23.808 1.00 68.19 136 LYS A O 1
ATOM 1113 N N . TRP A 1 137 ? 10.917 7.995 -21.978 1.00 63.25 137 TRP A N 1
ATOM 1114 C CA . TRP A 1 137 ? 12.354 7.874 -21.798 1.00 63.25 137 TRP A CA 1
ATOM 1115 C C . TRP A 1 137 ? 12.793 6.858 -22.852 1.00 63.25 137 TRP A C 1
ATOM 1117 O O . TRP A 1 137 ? 12.283 5.745 -22.862 1.00 63.25 137 TRP A O 1
ATOM 1127 N N . GLY A 1 138 ? 13.634 7.258 -23.810 1.00 57.00 138 GLY A N 1
ATOM 1128 C CA . GLY A 1 138 ? 13.963 6.485 -25.022 1.00 57.00 138 GLY A CA 1
ATOM 1129 C C . GLY A 1 138 ? 14.719 5.160 -24.804 1.00 57.00 138 GLY A C 1
ATOM 1130 O O . GLY A 1 138 ? 15.488 4.751 -25.671 1.00 57.00 138 GLY A O 1
ATOM 1131 N N . GLY A 1 139 ? 14.549 4.516 -23.647 1.00 67.44 139 GLY A N 1
ATOM 1132 C CA . GLY A 1 139 ? 15.121 3.236 -23.254 1.00 67.44 139 GLY A CA 1
ATOM 1133 C C . GLY A 1 139 ? 14.158 2.052 -23.404 1.00 67.44 139 GLY A C 1
ATOM 1134 O O . GLY A 1 139 ? 13.131 2.100 -24.083 1.00 67.44 139 GLY A O 1
ATOM 1135 N N . ASN A 1 140 ? 14.534 0.934 -22.780 1.00 76.50 140 ASN A N 1
ATOM 1136 C CA . ASN A 1 140 ? 13.720 -0.273 -22.748 1.00 76.50 140 ASN A CA 1
ATOM 1137 C C . ASN A 1 140 ? 12.711 -0.183 -21.593 1.00 76.50 140 ASN A C 1
ATOM 1139 O O . ASN A 1 140 ? 13.078 -0.393 -20.437 1.00 76.50 140 ASN A O 1
ATOM 1143 N N . VAL A 1 141 ? 11.434 0.017 -21.931 1.00 76.00 141 VAL A N 1
ATOM 1144 C CA . VAL A 1 141 ? 10.306 0.121 -20.985 1.00 76.00 141 VAL A CA 1
ATOM 1145 C C . VAL A 1 141 ? 10.279 -1.019 -19.956 1.00 76.00 141 VAL A C 1
ATOM 1147 O O . VAL A 1 141 ? 9.909 -0.804 -18.801 1.00 76.00 141 VAL A O 1
ATOM 1150 N N . TYR A 1 142 ? 10.703 -2.229 -20.337 1.00 76.62 142 TYR A N 1
ATOM 1151 C CA . TYR A 1 142 ? 10.774 -3.371 -19.424 1.00 76.62 142 TYR A CA 1
ATOM 1152 C C . TYR A 1 142 ? 11.868 -3.196 -18.364 1.00 76.62 142 TYR A C 1
ATOM 1154 O O . TYR A 1 142 ? 11.635 -3.479 -17.191 1.00 76.62 142 TYR A O 1
ATOM 1162 N N . ALA A 1 143 ? 13.046 -2.704 -18.754 1.00 76.88 143 ALA A N 1
ATOM 1163 C CA . ALA A 1 143 ? 14.155 -2.465 -17.834 1.00 76.88 143 ALA A CA 1
ATOM 1164 C C . ALA A 1 143 ? 13.836 -1.313 -16.873 1.00 76.88 143 ALA A C 1
ATOM 1166 O O . ALA A 1 143 ? 14.025 -1.459 -15.666 1.00 76.88 143 ALA A O 1
ATOM 1167 N N . ASP A 1 144 ? 13.264 -0.222 -17.384 1.00 80.69 144 ASP A N 1
ATOM 1168 C CA . ASP A 1 144 ? 12.869 0.932 -16.570 1.00 80.69 144 ASP A CA 1
ATOM 1169 C C . ASP A 1 144 ? 11.779 0.556 -15.554 1.00 80.69 144 ASP A C 1
ATOM 1171 O O . ASP A 1 144 ? 11.833 0.952 -14.387 1.00 80.69 144 ASP A O 1
ATOM 1175 N N . SER A 1 145 ? 10.834 -0.302 -15.955 1.00 79.62 145 SER A N 1
ATOM 1176 C CA . SER A 1 145 ? 9.806 -0.837 -15.055 1.00 79.62 145 SER A CA 1
ATOM 1177 C C . SER A 1 145 ? 10.405 -1.704 -13.944 1.00 79.62 145 SER A C 1
ATOM 1179 O O . SER A 1 145 ? 10.023 -1.557 -12.783 1.00 79.62 145 SER A O 1
ATOM 1181 N N . VAL A 1 146 ? 11.371 -2.574 -14.263 1.00 81.50 146 VAL A N 1
ATOM 1182 C CA . VAL A 1 146 ? 12.054 -3.417 -13.264 1.00 81.50 146 VAL A CA 1
ATOM 1183 C C . VAL A 1 146 ? 12.885 -2.573 -12.301 1.00 81.50 146 VAL A C 1
ATOM 1185 O O . VAL A 1 146 ? 12.849 -2.823 -11.098 1.00 81.50 146 VAL A O 1
ATOM 1188 N N . ILE A 1 147 ? 13.595 -1.555 -12.795 1.00 83.25 147 ILE A N 1
ATOM 1189 C CA . ILE A 1 147 ? 14.368 -0.636 -11.950 1.00 83.25 147 ILE A CA 1
ATOM 1190 C C . ILE A 1 147 ? 13.432 0.123 -11.004 1.00 83.25 147 ILE A C 1
ATOM 1192 O O . ILE A 1 147 ? 13.702 0.177 -9.805 1.00 83.25 147 ILE A O 1
ATOM 1196 N N . SER A 1 148 ? 12.299 0.636 -11.499 1.00 83.12 148 SER A N 1
ATOM 1197 C CA . SER A 1 148 ? 11.296 1.290 -10.648 1.00 83.12 148 SER A CA 1
ATOM 1198 C C . SER A 1 148 ? 10.775 0.339 -9.566 1.00 83.12 148 SER A C 1
ATOM 1200 O O . SER A 1 148 ? 10.723 0.709 -8.394 1.00 83.12 148 SER A O 1
ATOM 1202 N N . ALA A 1 149 ? 10.473 -0.913 -9.923 1.00 84.50 149 ALA A N 1
ATOM 1203 C CA . ALA A 1 149 ? 10.028 -1.932 -8.972 1.00 84.50 149 ALA A CA 1
ATOM 1204 C C . ALA A 1 149 ? 11.088 -2.238 -7.902 1.00 84.50 149 ALA A C 1
ATOM 1206 O O . ALA A 1 149 ? 10.787 -2.411 -6.719 1.00 84.50 149 ALA A O 1
ATOM 1207 N N . ALA A 1 150 ? 12.351 -2.309 -8.325 1.00 86.81 150 ALA A N 1
ATOM 1208 C CA . ALA A 1 150 ? 13.474 -2.585 -7.448 1.00 86.81 150 ALA A CA 1
ATOM 1209 C C . ALA A 1 150 ? 13.709 -1.444 -6.452 1.00 86.81 150 ALA A C 1
ATOM 1211 O O . ALA A 1 150 ? 14.079 -1.719 -5.315 1.00 86.81 150 ALA A O 1
ATOM 1212 N N . VAL A 1 151 ? 13.456 -0.190 -6.844 1.00 87.69 151 VAL A N 1
ATOM 1213 C CA . VAL A 1 151 ? 13.528 0.989 -5.961 1.00 87.69 151 VAL A CA 1
ATOM 1214 C C . VAL A 1 151 ? 12.379 1.015 -4.943 1.00 87.69 151 VAL A C 1
ATOM 1216 O O . VAL A 1 151 ? 12.568 1.482 -3.817 1.00 87.69 151 VAL A O 1
ATOM 1219 N N . GLU A 1 152 ? 11.212 0.458 -5.273 1.00 85.69 152 GLU A N 1
ATOM 1220 C CA . GLU A 1 152 ? 10.085 0.375 -4.334 1.00 85.69 152 GLU A CA 1
ATOM 1221 C C . GLU A 1 152 ? 10.363 -0.556 -3.143 1.00 85.69 152 GLU A C 1
ATOM 1223 O O . GLU A 1 152 ? 9.950 -0.258 -2.023 1.00 85.69 152 GLU A O 1
ATOM 1228 N N . LEU A 1 153 ? 11.103 -1.654 -3.334 1.00 86.88 153 LEU A N 1
ATOM 1229 C CA . LEU A 1 153 ? 11.432 -2.606 -2.261 1.00 86.88 153 LEU A CA 1
ATOM 1230 C C . LEU A 1 153 ? 12.162 -1.969 -1.055 1.00 86.88 153 LEU A C 1
ATOM 1232 O O . LEU A 1 153 ? 11.660 -2.085 0.072 1.00 86.88 153 LEU A O 1
ATOM 1236 N N . PRO A 1 154 ? 13.312 -1.281 -1.225 1.00 88.38 154 PRO A N 1
ATOM 1237 C CA . PRO A 1 154 ? 13.986 -0.602 -0.125 1.00 88.38 154 PRO A CA 1
ATOM 1238 C C . PRO A 1 154 ? 13.177 0.594 0.383 1.00 88.38 154 PRO A C 1
ATOM 1240 O O . PRO A 1 154 ? 13.203 0.863 1.585 1.00 88.38 154 PRO A O 1
ATOM 1243 N N . ALA A 1 155 ? 12.414 1.275 -0.481 1.00 86.69 155 ALA A N 1
ATOM 1244 C CA . ALA A 1 155 ? 11.539 2.367 -0.063 1.00 86.69 155 ALA A CA 1
ATOM 1245 C C . ALA A 1 155 ? 10.446 1.881 0.904 1.00 86.69 155 ALA A C 1
ATOM 1247 O O . ALA A 1 155 ? 10.210 2.518 1.933 1.00 86.69 155 ALA A O 1
ATOM 1248 N N . ILE A 1 156 ? 9.834 0.719 0.644 1.00 86.88 156 ILE A N 1
ATOM 1249 C CA . ILE A 1 156 ? 8.876 0.089 1.561 1.00 86.88 156 ILE A CA 1
ATOM 1250 C C . ILE A 1 156 ? 9.575 -0.257 2.874 1.00 86.88 156 ILE A C 1
ATOM 1252 O O . ILE A 1 156 ? 9.081 0.137 3.929 1.00 86.88 156 ILE A O 1
ATOM 1256 N N . GLY A 1 157 ? 10.739 -0.912 2.839 1.00 86.44 157 GLY A N 1
ATOM 1257 C CA . GLY A 1 157 ? 11.503 -1.226 4.051 1.00 86.44 157 GLY A CA 1
ATOM 1258 C C . GLY A 1 157 ? 11.791 0.013 4.908 1.00 86.44 157 GLY A C 1
ATOM 1259 O O . GLY A 1 157 ? 11.506 0.028 6.108 1.00 86.44 157 GLY A O 1
ATOM 1260 N N . LEU A 1 158 ? 12.262 1.092 4.280 1.00 86.44 158 LEU A N 1
ATOM 1261 C CA . LEU A 1 158 ? 12.522 2.366 4.942 1.00 86.44 158 LEU A CA 1
ATOM 1262 C C . LEU A 1 158 ? 11.239 2.995 5.504 1.00 86.44 158 LEU A C 1
ATOM 1264 O O . LEU A 1 158 ? 11.238 3.479 6.636 1.00 86.44 158 LEU A O 1
ATOM 1268 N N . SER A 1 159 ? 10.131 2.941 4.760 1.00 85.00 159 SER A N 1
ATOM 1269 C CA . SER A 1 159 ? 8.841 3.471 5.214 1.00 85.00 159 SER A CA 1
ATOM 1270 C C . SER A 1 159 ? 8.362 2.794 6.501 1.00 85.00 159 SER A C 1
ATOM 1272 O O . SER A 1 159 ? 7.856 3.468 7.398 1.00 85.00 159 SER A O 1
ATOM 1274 N N . ILE A 1 160 ? 8.594 1.484 6.645 1.00 85.38 160 ILE A N 1
ATOM 1275 C CA . ILE A 1 160 ? 8.245 0.725 7.850 1.00 85.38 160 ILE A CA 1
ATOM 1276 C C . ILE A 1 160 ? 9.067 1.219 9.038 1.00 85.38 160 ILE A C 1
ATOM 1278 O O . ILE A 1 160 ? 8.502 1.516 10.090 1.00 85.38 160 ILE A O 1
ATOM 1282 N N . LEU A 1 161 ? 10.385 1.358 8.868 1.00 84.50 161 LEU A N 1
ATOM 1283 C CA . LEU A 1 161 ? 11.274 1.840 9.928 1.00 84.50 161 LEU A CA 1
ATOM 1284 C C . LEU A 1 161 ? 10.901 3.255 10.383 1.00 84.50 161 LEU A C 1
ATOM 1286 O O . LEU A 1 161 ? 10.842 3.531 11.583 1.00 84.50 161 LEU A O 1
ATOM 1290 N N . ILE A 1 162 ? 10.601 4.142 9.433 1.00 84.69 162 ILE A N 1
ATOM 1291 C CA . ILE A 1 162 ? 10.198 5.518 9.725 1.00 84.69 162 ILE A CA 1
ATOM 1292 C C . ILE A 1 162 ? 8.851 5.544 10.458 1.00 84.69 162 ILE A C 1
ATOM 1294 O O . ILE A 1 162 ? 8.717 6.256 11.454 1.00 84.69 162 ILE A O 1
ATOM 1298 N N . LEU A 1 163 ? 7.867 4.749 10.025 1.00 84.56 163 LEU A N 1
ATOM 1299 C CA . LEU A 1 163 ? 6.555 4.673 10.678 1.00 84.56 163 LEU A CA 1
ATOM 1300 C C . LEU A 1 163 ? 6.643 4.140 12.112 1.00 84.56 163 LEU A C 1
ATOM 1302 O O . LEU A 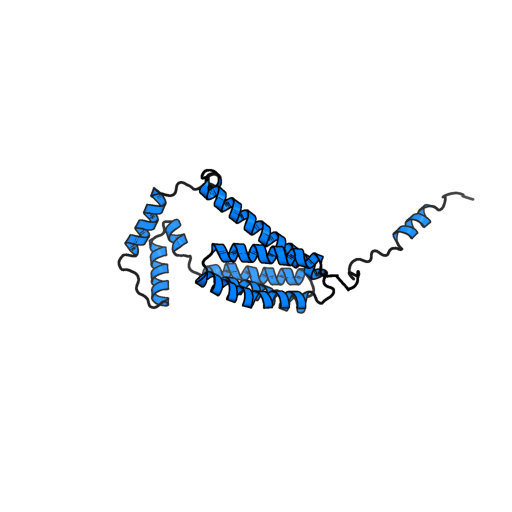1 163 ? 5.906 4.612 12.978 1.00 84.56 163 LEU A O 1
ATOM 1306 N N . LEU A 1 164 ? 7.550 3.193 12.371 1.00 83.75 164 LEU A N 1
ATOM 1307 C CA . LEU A 1 164 ? 7.788 2.659 13.713 1.00 83.75 164 LEU A CA 1
ATOM 1308 C C . LEU A 1 164 ? 8.465 3.681 14.641 1.00 83.75 164 LEU A C 1
ATOM 1310 O O . LEU A 1 164 ? 8.206 3.663 15.841 1.00 83.75 164 LEU A O 1
ATOM 1314 N N . LYS A 1 165 ? 9.308 4.580 14.108 1.00 83.19 165 LYS A N 1
ATOM 1315 C CA . LYS A 1 165 ? 10.129 5.504 14.914 1.00 83.19 165 LYS A CA 1
ATOM 1316 C C . LYS A 1 165 ? 9.553 6.921 15.056 1.00 83.19 165 LYS A C 1
ATOM 1318 O O . LYS A 1 165 ? 9.702 7.525 16.111 1.00 83.19 165 LYS A O 1
ATOM 1323 N N . MET A 1 166 ? 8.924 7.470 14.013 1.00 76.19 166 MET A N 1
ATOM 1324 C CA . MET A 1 166 ? 8.502 8.886 13.925 1.00 76.19 166 MET A CA 1
ATOM 1325 C C . MET A 1 166 ? 6.974 9.089 13.922 1.00 76.19 166 MET A C 1
ATOM 1327 O O . MET A 1 166 ? 6.492 10.216 13.780 1.00 76.19 166 MET A O 1
ATOM 1331 N N . GLY A 1 167 ? 6.189 8.019 14.082 1.00 81.19 167 GLY A N 1
ATOM 1332 C CA . GLY A 1 167 ? 4.726 8.072 14.018 1.00 81.19 167 GLY A CA 1
ATOM 1333 C C . GLY A 1 167 ? 4.186 8.223 12.587 1.00 81.19 167 GLY A C 1
ATOM 1334 O O . GLY A 1 167 ? 4.920 8.114 11.614 1.00 81.19 167 GLY A O 1
ATOM 1335 N N . ARG A 1 168 ? 2.868 8.441 12.430 1.00 75.50 168 ARG A N 1
ATOM 1336 C CA . ARG A 1 168 ? 2.189 8.331 11.115 1.00 75.50 168 ARG A CA 1
ATOM 1337 C C . ARG A 1 168 ? 2.075 9.638 10.323 1.00 75.50 168 ARG A C 1
ATOM 1339 O O . ARG A 1 168 ? 2.070 9.602 9.100 1.00 75.50 168 ARG A O 1
ATOM 1346 N N . ARG A 1 169 ? 1.933 10.787 10.994 1.00 81.12 169 ARG A N 1
ATOM 1347 C CA . ARG A 1 169 ? 1.577 12.064 10.336 1.00 81.12 169 ARG A CA 1
ATOM 1348 C C . ARG A 1 169 ? 2.774 12.759 9.686 1.00 81.12 169 ARG A C 1
ATOM 1350 O O . ARG A 1 169 ? 2.680 13.163 8.535 1.00 81.12 169 ARG A O 1
ATOM 1357 N N . LEU A 1 170 ? 3.893 12.865 10.405 1.00 82.88 170 LEU A N 1
ATOM 1358 C CA . LEU A 1 170 ? 5.093 13.546 9.908 1.00 82.88 170 LEU A CA 1
ATOM 1359 C C . LEU A 1 170 ? 5.689 12.875 8.660 1.00 82.88 170 LEU A C 1
ATOM 1361 O O . LEU A 1 170 ? 5.944 13.594 7.695 1.00 82.88 170 LEU A O 1
ATOM 1365 N N . PRO A 1 171 ? 5.847 11.537 8.604 1.00 85.00 171 PRO A N 1
ATOM 1366 C CA . PRO A 1 171 ? 6.406 10.887 7.419 1.00 85.00 171 PRO A CA 1
ATOM 1367 C C . PRO A 1 171 ? 5.551 11.075 6.169 1.00 85.00 171 PRO A C 1
ATOM 1369 O O . PRO A 1 171 ? 6.101 11.268 5.092 1.00 85.00 171 PRO A O 1
ATOM 1372 N N . LEU A 1 172 ? 4.219 11.070 6.316 1.00 82.69 172 LEU A N 1
ATOM 1373 C CA . LEU A 1 172 ? 3.301 11.322 5.204 1.00 82.69 172 LEU A CA 1
ATOM 1374 C C . LEU A 1 172 ? 3.498 12.729 4.636 1.00 82.69 172 LEU A C 1
ATOM 1376 O O . LEU A 1 172 ? 3.707 12.859 3.434 1.00 82.69 172 LEU A O 1
ATOM 1380 N N . CYS A 1 173 ? 3.503 13.762 5.488 1.00 84.94 173 CYS A N 1
ATOM 1381 C CA . CYS A 1 173 ? 3.709 15.142 5.043 1.00 84.94 173 CYS A CA 1
ATOM 1382 C C . CYS A 1 173 ? 5.070 15.317 4.354 1.00 84.94 173 CYS A C 1
ATOM 1384 O O . CYS A 1 173 ? 5.141 15.873 3.258 1.00 84.94 173 CYS A O 1
ATOM 1386 N N . ILE A 1 174 ? 6.141 14.806 4.970 1.00 88.19 174 ILE A N 1
ATOM 1387 C CA . ILE A 1 174 ? 7.502 14.897 4.429 1.00 88.19 174 ILE A CA 1
ATOM 1388 C C . ILE A 1 174 ? 7.584 14.195 3.070 1.00 88.19 174 ILE A C 1
ATOM 1390 O O . ILE A 1 174 ? 8.077 14.789 2.117 1.00 88.19 174 ILE A O 1
ATOM 1394 N N . ALA A 1 175 ? 7.048 12.977 2.948 1.00 86.38 175 ALA A N 1
ATOM 1395 C CA . ALA A 1 175 ? 7.053 12.233 1.692 1.00 86.38 175 ALA A CA 1
ATOM 1396 C C . ALA A 1 175 ? 6.284 12.965 0.582 1.00 86.38 175 ALA A C 1
ATOM 1398 O O . ALA A 1 175 ? 6.785 13.067 -0.534 1.00 86.38 175 ALA A O 1
ATOM 1399 N N . THR A 1 176 ? 5.109 13.532 0.883 1.00 85.75 176 THR A N 1
ATOM 1400 C CA . THR A 1 176 ? 4.336 14.298 -0.110 1.00 85.75 176 THR A CA 1
ATOM 1401 C C . THR A 1 176 ? 5.045 15.575 -0.558 1.00 85.75 176 THR A C 1
ATOM 1403 O O . THR A 1 176 ? 5.031 15.890 -1.746 1.00 85.75 176 THR A O 1
ATOM 1406 N N . VAL A 1 177 ? 5.711 16.290 0.357 1.00 90.25 177 VAL A N 1
ATOM 1407 C CA . VAL A 1 177 ? 6.475 17.500 0.014 1.00 90.25 177 VAL A CA 1
ATOM 1408 C C . VAL A 1 177 ? 7.702 17.141 -0.819 1.00 90.25 177 VAL A C 1
ATOM 1410 O O . VAL A 1 177 ? 7.932 17.761 -1.853 1.00 90.25 177 VAL A O 1
ATOM 1413 N N . LEU A 1 178 ? 8.455 16.111 -0.422 1.00 89.50 178 LEU A N 1
ATOM 1414 C CA . LEU A 1 178 ? 9.613 15.632 -1.179 1.00 89.50 178 LEU A CA 1
ATOM 1415 C C . LEU A 1 178 ? 9.223 15.168 -2.586 1.00 89.50 178 LEU A C 1
ATOM 1417 O O . LEU A 1 178 ? 9.906 15.519 -3.543 1.00 89.50 178 LEU A O 1
ATOM 1421 N N . ALA A 1 179 ? 8.110 14.442 -2.729 1.00 87.12 179 ALA A N 1
ATOM 1422 C CA . ALA A 1 179 ? 7.594 14.031 -4.034 1.00 87.12 179 ALA A CA 1
ATOM 1423 C C . ALA A 1 179 ? 7.214 15.239 -4.908 1.00 87.12 179 ALA A C 1
ATOM 1425 O O . ALA A 1 179 ? 7.546 15.269 -6.092 1.00 87.12 179 ALA A O 1
ATOM 1426 N N . GLY A 1 180 ? 6.574 16.260 -4.327 1.00 87.81 180 GLY A N 1
ATOM 1427 C CA . GLY A 1 180 ? 6.244 17.501 -5.031 1.00 87.81 180 GLY A CA 1
ATOM 1428 C C . GLY A 1 180 ? 7.485 18.269 -5.494 1.00 87.81 180 GLY A C 1
ATOM 1429 O O . GLY A 1 180 ? 7.560 18.681 -6.650 1.00 87.81 180 GLY A O 1
ATOM 1430 N N . VAL A 1 181 ? 8.492 18.402 -4.625 1.00 90.62 181 VAL A N 1
ATOM 1431 C CA . VAL A 1 181 ? 9.781 19.023 -4.975 1.00 90.62 181 VAL A CA 1
ATOM 1432 C C . VAL A 1 181 ? 10.477 18.235 -6.084 1.00 90.62 181 VAL A C 1
ATOM 1434 O O . VAL A 1 181 ? 10.922 18.835 -7.057 1.00 90.62 181 VAL A O 1
ATOM 1437 N N . ALA A 1 182 ? 10.515 16.903 -5.994 1.00 87.19 182 ALA A N 1
ATOM 1438 C CA . ALA A 1 182 ? 11.091 16.051 -7.031 1.00 87.19 182 ALA A CA 1
ATOM 1439 C C . ALA A 1 182 ? 10.399 16.250 -8.390 1.00 87.19 182 ALA A C 1
ATOM 1441 O O . ALA A 1 182 ? 11.083 16.388 -9.401 1.00 87.19 182 ALA A O 1
ATOM 1442 N N . CYS A 1 183 ? 9.065 16.358 -8.418 1.00 85.69 183 CYS A N 1
ATOM 1443 C CA . CYS A 1 183 ? 8.319 16.661 -9.642 1.00 85.69 183 CYS A CA 1
ATOM 1444 C C . CYS A 1 183 ? 8.690 18.034 -10.221 1.00 85.69 183 CYS A C 1
ATOM 1446 O O . CYS A 1 183 ? 8.906 18.143 -11.424 1.00 85.69 183 CYS A O 1
ATOM 1448 N N . LEU A 1 184 ? 8.823 19.076 -9.395 1.00 88.12 184 LEU A N 1
ATOM 1449 C CA . LEU A 1 184 ? 9.241 20.405 -9.864 1.00 88.12 184 LEU A CA 1
ATOM 1450 C C . LEU A 1 184 ? 10.673 20.406 -10.414 1.00 88.12 184 LEU A C 1
ATOM 1452 O O . LEU A 1 184 ? 10.950 21.086 -11.400 1.00 88.12 184 LEU A O 1
ATOM 1456 N N . LEU A 1 185 ? 11.571 19.614 -9.822 1.00 87.31 185 LEU A N 1
ATOM 1457 C CA . LEU A 1 185 ? 12.946 19.479 -10.304 1.00 87.31 185 LEU A CA 1
ATOM 1458 C C . LEU A 1 185 ? 13.024 18.864 -11.707 1.00 87.31 185 LEU A C 1
ATOM 1460 O O . LEU A 1 185 ? 13.943 19.201 -12.450 1.00 87.31 185 LEU A O 1
ATOM 1464 N N . THR A 1 186 ? 12.052 18.035 -12.113 1.00 81.56 186 THR A N 1
ATOM 1465 C CA . THR A 1 186 ? 12.030 17.459 -13.473 1.00 81.56 186 THR A CA 1
ATOM 1466 C C . THR A 1 186 ? 11.940 18.516 -14.576 1.00 81.56 186 THR A C 1
ATOM 1468 O O . THR A 1 186 ? 12.432 18.276 -15.671 1.00 81.56 186 THR A O 1
ATOM 1471 N N . ILE A 1 187 ? 11.403 19.710 -14.289 1.00 83.69 187 ILE A N 1
ATOM 1472 C CA . ILE A 1 187 ? 11.331 20.832 -15.243 1.00 83.69 187 ILE A CA 1
ATOM 1473 C C . ILE A 1 187 ? 12.734 21.335 -15.618 1.00 83.69 187 ILE A C 1
ATOM 1475 O O . ILE A 1 187 ? 12.956 21.789 -16.738 1.00 83.69 187 ILE A O 1
ATOM 1479 N N . PHE A 1 188 ? 13.690 21.251 -14.691 1.00 81.06 188 PHE A N 1
ATOM 1480 C CA . PHE A 1 188 ? 15.063 21.713 -14.908 1.00 81.06 188 PHE A CA 1
ATOM 1481 C C . PHE A 1 188 ? 15.958 20.652 -15.554 1.00 81.06 188 PHE A C 1
ATOM 1483 O O . PHE A 1 188 ? 17.059 20.973 -16.004 1.00 81.06 188 PHE A O 1
ATOM 1490 N N . VAL A 1 189 ? 15.506 19.396 -15.614 1.00 76.50 189 VAL A N 1
ATOM 1491 C CA . VAL A 1 189 ? 16.228 18.324 -16.299 1.00 76.50 189 VAL A CA 1
ATOM 1492 C C . VAL A 1 189 ? 16.001 18.489 -17.797 1.00 76.50 189 VAL A C 1
ATOM 1494 O O . VAL A 1 189 ? 14.929 18.208 -18.328 1.00 76.50 189 VAL A O 1
ATOM 1497 N N . LYS A 1 190 ? 17.028 18.982 -18.487 1.00 56.31 190 LYS A N 1
ATOM 1498 C CA . LYS A 1 190 ? 17.026 19.103 -19.941 1.00 56.31 190 LYS A CA 1
ATOM 1499 C C . LYS A 1 190 ? 17.005 17.703 -20.562 1.00 56.31 190 LYS A C 1
ATOM 1501 O O . LYS A 1 190 ? 17.895 16.896 -20.308 1.00 56.31 190 LYS A O 1
ATOM 1506 N N . SER A 1 191 ? 15.973 17.419 -21.354 1.00 57.41 191 SER A N 1
ATOM 1507 C CA . SER A 1 191 ? 15.855 16.176 -22.118 1.00 57.41 191 SER A CA 1
ATOM 1508 C C . SER A 1 191 ? 16.785 16.236 -23.330 1.00 57.41 191 SER A C 1
ATOM 1510 O O . SER A 1 191 ? 16.360 16.564 -24.436 1.00 57.41 191 SER A O 1
ATOM 1512 N N . ASP A 1 192 ? 18.068 15.953 -23.127 1.00 56.62 192 ASP A N 1
ATOM 1513 C CA . ASP A 1 192 ? 19.012 15.757 -24.227 1.00 56.62 192 ASP A CA 1
ATOM 1514 C C . ASP A 1 192 ? 18.772 14.361 -24.834 1.00 56.62 192 ASP A C 1
ATOM 1516 O O . ASP A 1 192 ? 19.419 13.387 -24.459 1.00 56.62 192 ASP A O 1
ATOM 1520 N N . GLY A 1 193 ? 17.799 14.230 -25.746 1.00 48.81 193 GLY A N 1
ATOM 1521 C CA . GLY A 1 193 ? 17.606 12.965 -26.462 1.00 48.81 193 GLY A CA 1
ATOM 1522 C C . GLY A 1 193 ? 16.276 12.776 -27.187 1.00 48.81 193 GLY A C 1
ATOM 1523 O O . GLY A 1 193 ? 15.366 12.164 -26.645 1.00 48.81 193 GLY A O 1
ATOM 1524 N N . GLY A 1 194 ? 16.234 13.217 -28.448 1.00 45.25 194 GLY A N 1
ATOM 1525 C CA . GLY A 1 194 ? 15.553 12.529 -29.551 1.00 45.25 194 GLY A CA 1
ATOM 1526 C C . GLY A 1 194 ? 14.029 12.433 -29.510 1.00 45.25 194 GLY A C 1
ATOM 1527 O O . GLY A 1 194 ? 13.476 11.406 -29.121 1.00 45.25 194 GLY A O 1
ATOM 1528 N N . ASP A 1 195 ? 13.363 13.430 -30.090 1.00 47.56 195 ASP A N 1
ATOM 1529 C CA . ASP A 1 195 ? 11.998 13.311 -30.605 1.00 47.56 195 ASP A CA 1
ATOM 1530 C C . ASP A 1 195 ? 11.917 12.190 -31.660 1.00 47.56 195 ASP A C 1
ATOM 1532 O O . ASP A 1 195 ? 12.066 12.420 -32.858 1.00 47.56 195 ASP A O 1
ATOM 1536 N N . SER A 1 196 ? 11.713 10.940 -31.243 1.00 41.53 196 SER A N 1
ATOM 1537 C CA . SER A 1 196 ? 11.279 9.873 -32.151 1.00 41.53 196 SER A CA 1
ATOM 1538 C C . SER A 1 196 ? 10.623 8.715 -31.402 1.00 41.53 196 SER A C 1
ATOM 1540 O O . SER A 1 196 ? 11.243 7.714 -31.058 1.00 41.53 196 SER A O 1
ATOM 1542 N N . TRP A 1 197 ? 9.308 8.812 -31.214 1.00 38.41 197 TRP A N 1
ATOM 1543 C CA . TRP A 1 197 ? 8.473 7.621 -31.063 1.00 38.41 197 TRP A CA 1
ATOM 1544 C C . TRP A 1 197 ? 8.541 6.796 -32.368 1.00 38.41 197 TRP A C 1
ATOM 1546 O O . TRP A 1 197 ? 8.160 7.325 -33.415 1.00 38.41 197 TRP A O 1
ATOM 1556 N N . PRO A 1 198 ? 8.924 5.501 -32.369 1.00 47.78 198 PRO A N 1
ATOM 1557 C CA . PRO A 1 198 ? 8.899 4.681 -33.588 1.00 47.78 198 PRO A CA 1
ATOM 1558 C C . PRO A 1 198 ? 7.487 4.221 -34.000 1.00 47.78 198 PRO A C 1
ATOM 1560 O O . PRO A 1 198 ? 7.352 3.451 -34.946 1.00 47.78 198 PRO A O 1
ATOM 1563 N N . GLY A 1 199 ? 6.433 4.636 -33.287 1.00 47.16 199 GLY A N 1
ATOM 1564 C CA . GLY A 1 199 ? 5.101 4.027 -33.387 1.00 47.16 199 GLY A CA 1
ATOM 1565 C C . GLY A 1 199 ? 4.060 4.752 -34.241 1.00 47.16 199 GLY A C 1
ATOM 1566 O O . GLY A 1 199 ? 3.074 4.127 -34.607 1.00 47.16 199 GLY A O 1
ATOM 1567 N N . TYR A 1 200 ? 4.245 6.032 -34.579 1.00 41.59 200 TYR A N 1
ATOM 1568 C CA . TYR A 1 200 ? 3.247 6.798 -35.344 1.00 41.59 200 TYR A CA 1
ATOM 1569 C C . TYR A 1 200 ? 3.899 7.843 -36.256 1.00 41.59 200 TYR A C 1
ATOM 1571 O O . TYR A 1 200 ? 3.618 9.035 -36.166 1.00 41.59 200 TYR A O 1
ATOM 1579 N N . ARG A 1 201 ? 4.751 7.404 -37.191 1.00 38.38 201 ARG A N 1
ATOM 1580 C CA . ARG A 1 201 ? 4.909 8.163 -38.437 1.00 38.38 201 ARG A CA 1
ATOM 1581 C C . ARG A 1 201 ? 3.674 7.888 -39.287 1.00 38.38 201 ARG A C 1
ATOM 1583 O O . ARG A 1 201 ? 3.651 6.925 -40.048 1.00 38.38 201 ARG A O 1
ATOM 1590 N N . LEU A 1 202 ? 2.644 8.727 -39.162 1.00 46.06 202 LEU A N 1
ATOM 1591 C CA . LEU A 1 202 ? 1.779 8.946 -40.318 1.00 46.06 202 LEU A CA 1
ATOM 1592 C C . LEU A 1 202 ? 2.712 9.436 -41.435 1.00 46.06 20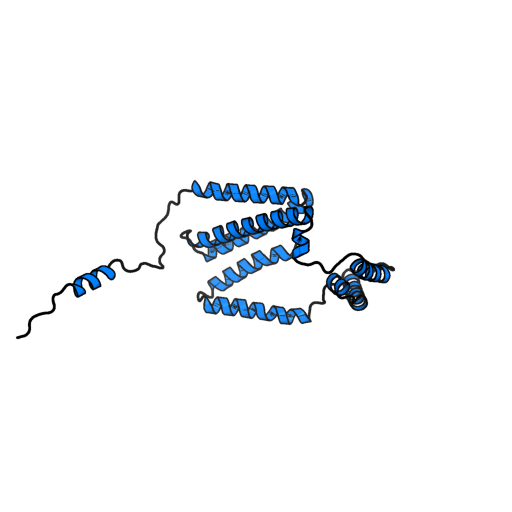2 LEU A C 1
ATOM 1594 O O . LEU A 1 202 ? 3.473 10.375 -41.198 1.00 46.06 202 LEU A O 1
ATOM 1598 N N . PRO A 1 203 ? 2.754 8.782 -42.605 1.00 36.81 203 PRO A N 1
ATOM 1599 C CA . PRO A 1 203 ? 3.606 9.244 -43.682 1.00 36.81 203 PRO A CA 1
ATOM 1600 C C . PRO A 1 203 ? 3.122 10.636 -44.096 1.00 36.81 203 PRO A C 1
ATOM 1602 O O . PRO A 1 203 ? 2.065 10.763 -44.722 1.00 36.81 203 PRO A O 1
ATOM 1605 N N . GLU A 1 204 ? 3.916 11.664 -43.778 1.00 46.69 204 GLU A N 1
ATOM 1606 C CA . GLU A 1 204 ? 3.761 13.076 -44.182 1.00 46.69 204 GLU A CA 1
ATOM 1607 C C . GLU A 1 204 ? 3.857 13.290 -45.712 1.00 46.69 204 GLU A C 1
ATOM 1609 O O . GLU A 1 204 ? 4.208 14.355 -46.201 1.00 46.69 204 GLU A O 1
ATOM 1614 N N . GLY A 1 205 ? 3.516 12.274 -46.505 1.00 45.47 205 GLY A N 1
ATOM 1615 C CA . GLY A 1 205 ? 3.412 12.337 -47.960 1.00 45.47 205 GLY A CA 1
ATOM 1616 C C . GLY A 1 205 ? 2.129 11.722 -48.523 1.00 45.47 205 GLY A C 1
ATOM 1617 O O . GLY A 1 205 ? 1.988 11.657 -49.740 1.00 45.47 205 GLY A O 1
ATOM 1618 N N . SER A 1 206 ? 1.194 11.256 -47.682 1.00 43.56 206 SER A N 1
ATOM 1619 C CA . SER A 1 206 ? -0.070 10.651 -48.152 1.00 43.56 206 SER A CA 1
ATOM 1620 C C . SER A 1 206 ? -1.238 11.642 -48.250 1.00 43.56 206 SER A C 1
ATOM 1622 O O . SER A 1 206 ? -2.117 11.460 -49.087 1.00 43.56 206 SER A O 1
ATOM 1624 N N . LEU A 1 207 ? -1.222 12.730 -47.471 1.00 45.72 207 LEU A N 1
ATOM 1625 C CA . LEU A 1 207 ? -2.277 13.754 -47.511 1.00 45.72 207 LEU A CA 1
ATOM 1626 C C . LEU A 1 207 ? -2.119 14.746 -48.674 1.00 45.72 207 LEU A C 1
ATOM 1628 O O . LEU A 1 207 ? -3.110 15.308 -49.130 1.00 45.72 207 LEU A O 1
ATOM 1632 N N . ILE A 1 208 ? -0.901 14.927 -49.196 1.00 48.12 208 ILE A N 1
ATOM 1633 C CA . ILE A 1 208 ? -0.649 15.853 -50.315 1.00 48.12 208 ILE A CA 1
ATOM 1634 C C . ILE A 1 208 ? -0.996 15.196 -51.661 1.00 48.12 208 ILE A C 1
ATOM 1636 O O . ILE A 1 208 ? -1.533 15.858 -52.543 1.00 48.12 208 ILE A O 1
ATOM 1640 N N . LYS A 1 209 ? -0.818 13.873 -51.799 1.00 46.56 209 LYS A N 1
ATOM 1641 C CA . LYS A 1 209 ? -1.145 13.162 -53.050 1.00 46.56 209 LYS A CA 1
ATOM 1642 C C . LYS A 1 209 ? -2.647 13.080 -53.330 1.00 46.56 209 LYS A C 1
ATOM 1644 O O . LYS A 1 209 ? -3.053 13.232 -54.476 1.00 46.56 209 LYS A O 1
ATOM 1649 N N . HIS A 1 210 ? -3.480 12.931 -52.298 1.00 44.72 210 HIS A N 1
ATOM 1650 C CA . HIS A 1 210 ? -4.934 12.922 -52.491 1.00 44.72 210 HIS A CA 1
ATOM 1651 C C . HIS A 1 210 ? -5.512 14.299 -52.842 1.00 44.72 210 HIS A C 1
ATOM 1653 O O . HIS A 1 210 ? -6.536 14.369 -53.515 1.00 44.72 210 HIS A O 1
ATOM 1659 N N . HIS A 1 211 ? -4.850 15.390 -52.445 1.00 44.25 211 HIS A N 1
ATOM 1660 C CA . HIS A 1 211 ? -5.290 16.741 -52.799 1.00 44.25 211 HIS A CA 1
ATOM 1661 C C . HIS A 1 211 ? -4.868 17.156 -54.220 1.00 44.25 211 HIS A C 1
ATOM 1663 O O . HIS A 1 211 ? -5.513 18.014 -54.822 1.00 44.25 211 HIS A O 1
ATOM 1669 N N . GLU A 1 212 ? -3.817 16.532 -54.763 1.00 44.81 212 GLU A N 1
ATOM 1670 C CA . GLU A 1 212 ? -3.307 16.776 -56.118 1.00 44.81 212 GLU A CA 1
ATOM 1671 C C . GLU A 1 212 ? -3.992 15.887 -57.178 1.00 44.81 212 GLU A C 1
ATOM 1673 O O . GLU A 1 212 ? -4.165 16.304 -58.320 1.00 44.81 212 GLU A O 1
ATOM 1678 N N . GLU A 1 213 ? -4.480 14.697 -56.806 1.00 46.31 213 GLU A N 1
ATOM 1679 C CA . GLU A 1 213 ? -5.331 13.877 -57.687 1.00 46.31 213 GLU A CA 1
ATOM 1680 C C . GLU A 1 213 ? -6.780 14.385 -57.777 1.00 46.31 213 GLU A C 1
ATOM 1682 O O . GLU A 1 213 ? -7.431 14.184 -58.801 1.00 46.31 213 GLU A O 1
ATOM 1687 N N . ALA A 1 214 ? -7.275 15.097 -56.757 1.00 48.50 214 ALA A N 1
ATOM 1688 C CA . ALA A 1 214 ? -8.627 15.665 -56.736 1.00 48.50 214 ALA A CA 1
ATOM 1689 C C . ALA A 1 214 ? -8.762 17.023 -57.461 1.00 48.50 214 ALA A C 1
ATOM 1691 O O . ALA A 1 214 ? -9.878 17.516 -57.619 1.00 48.50 214 ALA A O 1
ATOM 1692 N N . SER A 1 215 ? -7.656 17.639 -57.898 1.00 44.66 215 SER A N 1
ATOM 1693 C CA . SER A 1 215 ? -7.652 18.942 -58.585 1.00 44.66 215 SER A CA 1
ATOM 1694 C C . SER A 1 215 ? -7.508 18.851 -60.109 1.00 44.66 215 SER A C 1
ATOM 1696 O O . SER A 1 215 ? -7.485 19.883 -60.783 1.00 44.66 215 SER A O 1
ATOM 1698 N N . LYS A 1 216 ? -7.454 17.641 -60.684 1.00 49.28 216 LYS A N 1
ATOM 1699 C CA . LYS A 1 216 ? -7.524 17.477 -62.141 1.00 49.28 216 LYS A CA 1
ATOM 1700 C C . LYS A 1 216 ? -8.957 17.736 -62.629 1.00 49.28 216 LYS A C 1
ATOM 1702 O O . LYS A 1 216 ? -9.877 17.064 -62.162 1.00 49.28 216 LYS A O 1
ATOM 1707 N N . PRO A 1 217 ? -9.168 18.684 -63.558 1.00 42.91 217 PRO A N 1
ATOM 1708 C CA . PRO A 1 217 ? -10.492 18.967 -64.091 1.00 42.91 217 PRO A CA 1
ATOM 1709 C C . PRO A 1 217 ? -11.042 17.762 -64.865 1.00 42.91 217 PRO A C 1
ATOM 1711 O O . PRO A 1 217 ? -10.341 17.127 -65.651 1.00 42.91 217 PRO A O 1
ATOM 1714 N N . ILE A 1 218 ? -12.318 17.467 -64.618 1.00 53.66 218 ILE A N 1
ATOM 1715 C CA . ILE A 1 218 ? -13.144 16.539 -65.392 1.00 53.66 218 ILE A CA 1
ATOM 1716 C C . ILE A 1 218 ? -13.705 17.323 -66.591 1.00 53.66 218 ILE A C 1
ATOM 1718 O O . ILE A 1 218 ? -14.408 18.311 -66.388 1.00 53.66 218 ILE A O 1
ATOM 1722 N N . GLY A 1 219 ? -13.397 16.874 -67.812 1.00 42.03 219 GLY A N 1
ATOM 1723 C CA . GLY A 1 219 ? -13.872 17.407 -69.105 1.00 42.03 219 GLY A CA 1
ATOM 1724 C C . GLY A 1 219 ? -12.701 17.510 -70.098 1.00 42.03 219 GLY A C 1
ATOM 1725 O O . GLY A 1 219 ? -11.664 18.052 -69.740 1.00 42.03 219 GLY A O 1
ATOM 1726 N N . ASP A 1 220 ? -12.716 16.958 -71.311 1.00 33.53 220 ASP A N 1
ATOM 1727 C CA . ASP A 1 220 ? -13.833 16.777 -72.238 1.00 33.53 220 ASP A CA 1
ATOM 1728 C C . ASP A 1 220 ? -13.772 15.442 -72.998 1.00 33.53 220 ASP A C 1
ATOM 1730 O O . ASP A 1 220 ? -12.713 14.928 -73.358 1.00 33.53 220 ASP A O 1
ATOM 1734 N N . THR A 1 221 ? -14.967 14.928 -73.270 1.00 43.31 221 THR A N 1
ATOM 1735 C CA . THR A 1 221 ? -15.296 13.958 -74.315 1.00 43.31 221 THR A CA 1
ATOM 1736 C C . THR A 1 221 ? -14.915 14.456 -75.709 1.00 43.31 221 THR A C 1
ATOM 1738 O O . THR A 1 221 ? -15.365 15.530 -76.099 1.00 43.31 221 THR A O 1
ATOM 1741 N N . THR A 1 222 ? -14.251 13.600 -76.488 1.00 43.22 222 THR A N 1
ATOM 1742 C CA . THR A 1 222 ? -14.554 13.331 -77.910 1.00 43.22 222 THR A CA 1
ATOM 1743 C C . THR A 1 222 ? -14.162 11.904 -78.235 1.00 43.22 222 THR A C 1
ATOM 1745 O O . THR A 1 222 ? -13.035 11.525 -77.842 1.00 43.22 222 THR A O 1
#

Sequence (222 aa):
VSYLFTIPLGYI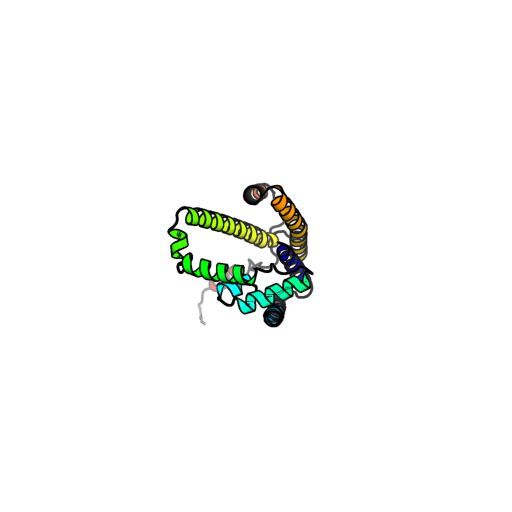TIAGISYWIKGWRELQITITLTAVVFPLLSWLFKESPRWLITMKDGDRALQVMREIAEFNKKDLPPNADKLVKQAIMDGDNHAPAVGLKDLFNTPEIRKVSFVMYSIWFTVYFVYYGLVLNVSKWGGNVYADSVISAAVELPAIGLSILILLKMGRRLPLCIATVLAGVACLLTIFVKSDGGDSWPGYRLPEGSLIKHHEEASKPIGDTT

Radius of gyration: 28.44 Å; chains: 1; bounding box: 46×44×108 Å

InterPro domains:
  IPR005828 Major facilitator, sugar transporter-like [PF00083] (3-188)
  IPR036259 MFS transporter superfamily [G3DSA:1.20.1250.20] (1-202)
  IPR036259 MFS transporter superfamily [SSF103473] (5-193)

Foldseek 3Di:
DVCLLVVLVVLLVLLVVCVVPVDPVVSVVVVVVVVVVVVVCVVVDDDALVVCLCVVNLVSSVVVVCVVCVVVVHDDDPCSSVVSVVSSVCCVVPDDPDDPVVCVVDPVSVVVVVVVVVLVVLVVVLVVVVLVCCVVLPDDSSVSSNVVSVVVNVVVVVVVVCCVPPNDPVVSVVVSVVSVVVVVVVVVPDPPDDDDDPPDPPPPPPVVVVVVVVPDDDDDDD

Organism: Lygus hesperus (NCBI:txid30085)